Protein AF-A0A9E7GHX2-F1 (afdb_monomer_lite)

Sequence (241 aa):
MDSDASNAAVLVASEAHAITLAIEGLLGVVYTVATLTDEAVEVGELDSPRCDTDPSAECTGKTATLCMSMVNSTWLTILDALSLILMRSQGEAIILEILKGYQAFTQACGVLRAVEPLNSFLASLCKFTINIPSEGEKKSVLLSPGSKRSDSLPDQRDNVVLTPKNVQALRTLFNVAHRLHNVLGPSWVLVLETLASLDRTIHSPHASTQEVSASASRLARETSGHYTDFHILSSLNSQVG

Organism: NCBI:txid320322

Secondary structure (DSSP, 8-state):
-HHHHHHHHHHHHHHHHHHHHHHHHHHHHHHHHHHHHHHHHHTTSS--TT--S--------HHHHHHHHHHHHHHHHHHHHHHHHHHH---HHHHHHHHHHHHHHHHHHHHTT-HHHHHHHHHHHHHHHS----TT------------------------PPPHHHHHHHHHHHHHHHHTTTT-GGGHHHHHHHHHHHHHHHTSTT-----------------------SSSSSSSSS---

Foldseek 3Di:
DVVVVVVVVVVVVVVVVVVVVVLVVLLVLLVVLLVLLVVCVVVVLFPQLPDPDDDPDDSPDPSLVVSVVSCVVCLVVSLVVLLVQCVPDPDPVSLLSSLVSLLSNLLSCLRSLVLVSNLSSLLSLLCQQFVPPPPPPPVPPDDDDDDDDDDDDDDPPPLGAGAPSNVSSLVSSVSNCVSNVVRCVVSVVSNVVSVVVVVCNVPPPRHDHDDDDPDDDDDDDDDDDDDDDPPPVPPPPPPDD

Structure (mmCIF, N/CA/C/O backbone):
data_AF-A0A9E7GHX2-F1
#
_entry.id   AF-A0A9E7GHX2-F1
#
loop_
_atom_site.group_PDB
_atom_site.id
_atom_site.type_symbol
_atom_site.label_atom_id
_atom_site.label_alt_id
_atom_site.label_comp_id
_atom_site.label_asym_id
_atom_site.label_entity_id
_atom_site.label_seq_id
_atom_site.pdbx_PDB_ins_code
_atom_site.Cartn_x
_atom_site.Cartn_y
_atom_site.Cartn_z
_atom_site.occupancy
_atom_site.B_iso_or_equiv
_atom_site.auth_seq_id
_atom_site.auth_comp_id
_atom_site.auth_asym_id
_atom_site.auth_atom_id
_atom_site.pdbx_PDB_model_num
ATOM 1 N N . MET A 1 1 ? 26.278 23.100 -29.158 1.00 57.34 1 MET A N 1
ATOM 2 C CA . MET A 1 1 ? 25.773 21.723 -28.975 1.00 57.34 1 MET A CA 1
ATOM 3 C C . MET A 1 1 ? 25.970 21.249 -27.536 1.00 57.34 1 MET A C 1
ATOM 5 O O . MET A 1 1 ? 25.031 20.697 -26.987 1.00 57.34 1 MET A O 1
ATOM 9 N N . ASP A 1 2 ? 27.095 21.556 -26.876 1.00 61.56 2 ASP A N 1
ATOM 10 C CA . ASP A 1 2 ? 27.325 21.149 -25.471 1.00 61.56 2 ASP A CA 1
ATOM 11 C C . ASP A 1 2 ? 26.473 21.901 -24.428 1.00 61.56 2 ASP A C 1
ATOM 13 O O . ASP A 1 2 ? 26.099 21.337 -23.401 1.00 61.56 2 ASP A O 1
ATOM 17 N N . SER A 1 3 ? 26.103 23.160 -24.697 1.00 67.81 3 SER A N 1
ATOM 18 C CA . SER A 1 3 ? 25.253 23.950 -23.787 1.00 67.81 3 SER A CA 1
ATOM 19 C C . SER A 1 3 ? 23.819 23.415 -23.693 1.00 67.81 3 SER A C 1
ATOM 21 O O . SER A 1 3 ? 23.224 23.460 -22.619 1.00 67.81 3 SER A O 1
ATOM 23 N N . ASP A 1 4 ? 23.267 22.891 -24.789 1.00 70.50 4 ASP A N 1
ATOM 24 C CA . ASP A 1 4 ? 21.894 22.373 -24.817 1.00 70.50 4 ASP A CA 1
ATOM 25 C C . ASP A 1 4 ? 21.798 21.013 -24.117 1.00 70.50 4 ASP A C 1
ATOM 27 O O . ASP A 1 4 ? 20.839 20.753 -23.393 1.00 70.50 4 ASP A O 1
ATOM 31 N N . ALA A 1 5 ? 22.832 20.175 -24.258 1.00 71.06 5 ALA A N 1
ATOM 32 C CA . ALA A 1 5 ? 22.937 18.901 -23.552 1.00 71.06 5 ALA A CA 1
ATOM 33 C C . ALA A 1 5 ? 23.072 19.092 -22.030 1.00 71.06 5 ALA A C 1
ATOM 35 O O . ALA A 1 5 ? 22.427 18.381 -21.260 1.00 71.06 5 ALA A O 1
ATOM 36 N N . SER A 1 6 ? 23.857 20.085 -21.595 1.00 74.19 6 SER A N 1
ATOM 37 C CA . SER A 1 6 ? 23.999 20.441 -20.176 1.00 74.19 6 SER A CA 1
ATOM 38 C C . SER A 1 6 ? 22.680 20.949 -19.579 1.00 74.19 6 SER A C 1
ATOM 40 O O . SER A 1 6 ? 22.242 20.474 -18.532 1.00 74.19 6 SER A O 1
ATOM 42 N N . ASN A 1 7 ? 21.982 21.846 -20.283 1.00 71.44 7 ASN A N 1
ATOM 43 C CA . ASN A 1 7 ? 20.692 22.375 -19.833 1.00 71.44 7 ASN A CA 1
ATOM 44 C C . ASN A 1 7 ? 19.609 21.286 -19.756 1.00 71.44 7 ASN A C 1
ATOM 46 O O . ASN A 1 7 ? 18.838 21.253 -18.797 1.00 71.44 7 ASN A O 1
ATOM 50 N N . ALA A 1 8 ? 19.579 20.364 -20.723 1.00 69.81 8 ALA A N 1
ATOM 51 C CA . ALA A 1 8 ? 18.677 19.216 -20.696 1.00 69.81 8 ALA A CA 1
ATOM 52 C C . ALA A 1 8 ? 18.968 18.280 -19.509 1.00 69.81 8 ALA A C 1
ATOM 54 O O . ALA A 1 8 ? 18.039 17.839 -18.835 1.00 69.81 8 ALA A O 1
ATOM 55 N N . ALA A 1 9 ? 20.242 18.022 -19.199 1.00 68.12 9 ALA A N 1
ATOM 56 C CA . ALA A 1 9 ? 20.627 17.198 -18.054 1.00 68.12 9 ALA A CA 1
ATOM 57 C C . ALA A 1 9 ? 20.215 17.825 -16.708 1.00 68.12 9 ALA A C 1
ATOM 59 O O . ALA A 1 9 ? 19.728 17.122 -15.824 1.00 68.12 9 ALA A O 1
ATOM 60 N N . VAL A 1 10 ? 20.354 19.148 -16.563 1.00 74.75 10 VAL A N 1
ATOM 61 C CA . VAL A 1 10 ? 19.933 19.882 -15.355 1.00 74.75 10 VAL A CA 1
ATOM 62 C C . VAL A 1 10 ? 18.412 19.846 -15.172 1.00 74.75 10 VAL A C 1
ATOM 64 O O . VAL A 1 10 ? 17.938 19.639 -14.055 1.00 74.75 10 VAL A O 1
ATOM 67 N N . LEU A 1 11 ? 17.640 19.995 -16.253 1.00 76.56 11 LEU A N 1
ATOM 68 C CA . LEU A 1 11 ? 16.177 19.894 -16.212 1.00 76.56 11 LEU A CA 1
ATOM 69 C C . LEU A 1 11 ? 15.715 18.497 -15.780 1.00 76.56 11 LEU A C 1
ATOM 71 O O . LEU A 1 11 ? 14.911 18.386 -14.858 1.00 76.56 11 LEU A O 1
ATOM 75 N N . VAL A 1 12 ? 16.285 17.439 -16.365 1.00 73.81 12 VAL A N 1
ATOM 76 C CA . VAL A 1 12 ? 15.967 16.047 -15.997 1.00 73.81 12 VAL A CA 1
ATOM 77 C C . VAL A 1 12 ? 16.320 15.757 -14.534 1.00 73.81 12 VAL A C 1
ATOM 79 O O . VAL A 1 12 ? 15.557 15.092 -13.835 1.00 73.81 12 VAL A O 1
ATOM 82 N N . ALA A 1 13 ? 17.443 16.284 -14.036 1.00 73.25 13 ALA A N 1
ATOM 83 C CA . ALA A 1 13 ? 17.818 16.149 -12.629 1.00 73.25 13 ALA A CA 1
ATOM 84 C C . ALA A 1 13 ? 16.837 16.877 -11.689 1.00 73.25 13 ALA A C 1
ATOM 86 O O . ALA A 1 13 ? 16.481 16.343 -10.638 1.00 73.25 13 ALA A O 1
ATOM 87 N N . SER A 1 14 ? 16.366 18.065 -12.081 1.00 81.69 14 SER A N 1
ATOM 88 C CA . SER A 1 14 ? 15.359 18.836 -11.340 1.00 81.69 14 SER A CA 1
ATOM 89 C C . SER A 1 14 ? 14.008 18.112 -11.284 1.00 81.69 14 SER A C 1
ATOM 91 O O . SER A 1 14 ? 13.397 18.010 -10.220 1.00 81.69 14 SER A O 1
ATOM 93 N N . GLU A 1 15 ? 13.563 17.542 -12.407 1.00 80.50 15 GLU A N 1
ATOM 94 C CA . GLU A 1 15 ? 12.325 16.756 -12.482 1.00 80.50 15 GLU A CA 1
ATOM 95 C C . GLU A 1 15 ? 12.403 15.481 -11.635 1.00 80.50 15 GLU A C 1
ATOM 97 O O . GLU A 1 15 ? 11.484 15.193 -10.867 1.00 80.50 15 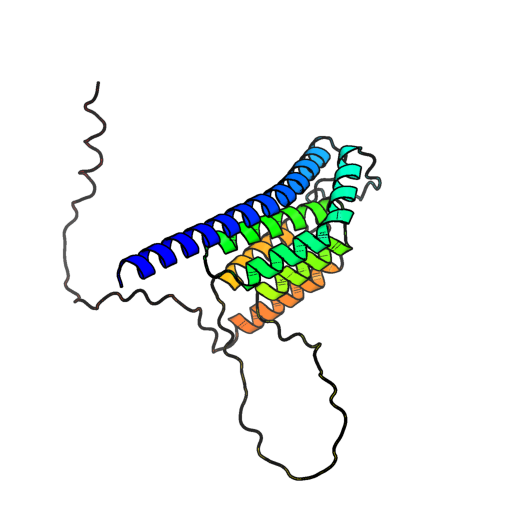GLU A O 1
ATOM 102 N N . ALA A 1 16 ? 13.517 14.747 -11.713 1.00 82.88 16 ALA A N 1
ATOM 103 C CA . ALA A 1 16 ? 13.740 13.563 -10.887 1.00 82.88 16 ALA A CA 1
ATOM 104 C C . ALA A 1 16 ? 13.705 13.906 -9.389 1.00 82.88 16 ALA A C 1
ATOM 106 O O . ALA A 1 16 ? 13.086 13.189 -8.606 1.00 82.88 16 ALA A O 1
ATOM 107 N N . HIS A 1 17 ? 14.307 15.030 -8.995 1.00 86.81 17 HIS A N 1
ATOM 108 C CA . HIS A 1 17 ? 14.284 15.491 -7.610 1.00 86.81 17 HIS A CA 1
ATOM 109 C C . HIS A 1 17 ? 12.870 15.862 -7.137 1.00 86.81 17 HIS A C 1
ATOM 111 O O . HIS A 1 17 ? 12.466 15.466 -6.045 1.00 86.81 17 HIS A O 1
ATOM 117 N N . ALA A 1 18 ? 12.090 16.558 -7.968 1.00 88.44 18 ALA A N 1
ATOM 118 C CA . ALA A 1 18 ? 10.704 16.896 -7.652 1.00 88.44 18 ALA A CA 1
ATOM 119 C C . ALA A 1 18 ? 9.825 15.645 -7.470 1.00 88.44 18 ALA A C 1
ATOM 121 O O . ALA A 1 18 ? 9.003 15.597 -6.555 1.00 88.44 18 ALA A O 1
ATOM 122 N N . ILE A 1 19 ? 10.023 14.615 -8.302 1.00 87.25 19 ILE A N 1
ATOM 123 C CA . ILE A 1 19 ? 9.323 13.330 -8.170 1.00 87.25 19 ILE A CA 1
ATOM 124 C C . ILE A 1 19 ? 9.696 12.642 -6.854 1.00 87.25 19 ILE A C 1
ATOM 126 O O . ILE A 1 19 ? 8.803 12.180 -6.146 1.00 87.25 19 ILE A O 1
ATOM 130 N N . THR A 1 20 ? 10.983 12.602 -6.496 1.00 90.50 20 THR A N 1
ATOM 131 C CA . THR A 1 20 ? 11.427 12.027 -5.217 1.00 90.50 20 THR A CA 1
ATOM 132 C C . THR A 1 20 ? 10.783 12.742 -4.031 1.00 90.50 20 THR A C 1
ATOM 134 O O . THR A 1 20 ? 10.190 12.081 -3.186 1.00 90.50 20 THR A O 1
ATOM 137 N N . LEU A 1 21 ? 10.792 14.080 -4.007 1.00 92.75 21 LEU A N 1
ATOM 138 C CA . LEU A 1 21 ? 10.143 14.857 -2.943 1.00 92.75 21 LEU A CA 1
ATOM 139 C C . LEU A 1 21 ? 8.631 14.593 -2.860 1.00 92.75 21 LEU A C 1
ATOM 141 O O . LEU A 1 21 ? 8.067 14.529 -1.768 1.00 92.75 21 LEU A O 1
ATOM 145 N N . ALA A 1 22 ? 7.960 14.416 -4.001 1.00 93.44 22 ALA A N 1
ATOM 146 C CA . ALA A 1 22 ? 6.541 14.070 -4.028 1.00 93.44 22 ALA A CA 1
ATOM 147 C C . ALA A 1 22 ? 6.277 12.668 -3.450 1.00 93.44 22 ALA A C 1
ATOM 149 O O . ALA A 1 22 ? 5.309 12.482 -2.710 1.00 93.44 22 ALA A O 1
ATOM 150 N N . ILE A 1 23 ? 7.143 11.693 -3.753 1.00 93.81 23 ILE A N 1
ATOM 151 C CA . ILE A 1 23 ? 7.076 10.338 -3.188 1.00 93.81 23 ILE A CA 1
ATOM 152 C C . ILE A 1 23 ? 7.314 10.378 -1.677 1.00 93.81 23 ILE A C 1
ATOM 154 O O . ILE A 1 23 ? 6.534 9.792 -0.930 1.00 93.81 23 ILE A O 1
ATOM 158 N N . GLU A 1 24 ? 8.336 11.099 -1.218 1.00 94.94 24 GLU A N 1
ATOM 159 C CA . GLU A 1 24 ? 8.628 11.276 0.207 1.00 94.94 24 GLU A CA 1
ATOM 160 C C . GLU A 1 24 ? 7.457 11.933 0.946 1.00 94.94 24 GLU A C 1
ATOM 162 O O . GLU A 1 24 ? 7.059 11.457 2.006 1.00 94.94 24 GLU A O 1
ATOM 167 N N . GLY A 1 25 ? 6.845 12.973 0.369 1.00 96.75 25 GLY A N 1
ATOM 168 C CA . GLY A 1 25 ? 5.663 13.623 0.936 1.00 96.75 25 GLY A CA 1
ATOM 169 C C . GLY A 1 25 ? 4.460 12.681 1.041 1.00 96.75 25 GLY A C 1
ATOM 170 O O . GLY A 1 25 ? 3.818 12.610 2.091 1.00 96.75 25 GLY A O 1
ATOM 171 N N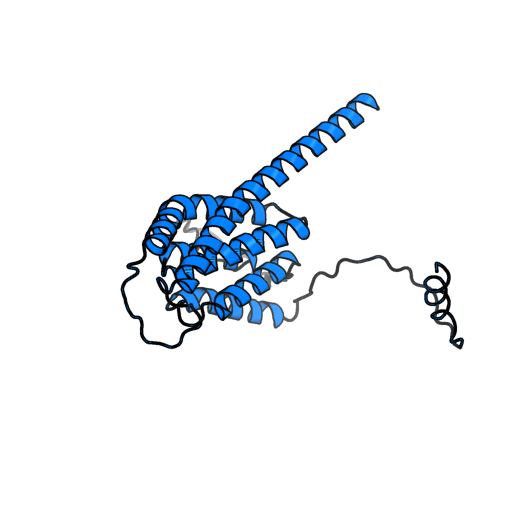 . LEU A 1 26 ? 4.180 11.908 -0.015 1.00 97.69 26 LEU A N 1
ATOM 172 C CA . LEU A 1 26 ? 3.115 10.899 -0.020 1.00 97.69 26 LEU A CA 1
ATOM 173 C C . LEU A 1 26 ? 3.357 9.817 1.041 1.00 97.69 26 LEU A C 1
ATOM 175 O O . LEU A 1 26 ? 2.454 9.481 1.810 1.00 97.69 26 LEU A O 1
ATOM 179 N N . LEU A 1 27 ? 4.578 9.283 1.097 1.00 97.75 27 LEU A N 1
ATOM 180 C CA . LEU A 1 27 ? 4.961 8.273 2.077 1.00 97.75 27 LEU A CA 1
ATOM 181 C C . LEU A 1 27 ? 4.961 8.836 3.501 1.00 97.75 27 LEU A C 1
ATOM 183 O O . LEU A 1 27 ? 4.588 8.121 4.425 1.00 97.75 27 LEU A O 1
ATOM 187 N N . GLY A 1 28 ? 5.284 10.116 3.689 1.00 97.94 28 GLY A N 1
ATOM 188 C CA . GLY A 1 28 ? 5.164 10.808 4.970 1.00 97.94 28 GLY A CA 1
ATOM 189 C C . GLY A 1 28 ? 3.735 10.777 5.516 1.00 97.94 28 GLY A C 1
ATOM 190 O O . GLY A 1 28 ? 3.537 10.455 6.688 1.00 97.94 28 GLY A O 1
ATOM 191 N N . VAL A 1 29 ? 2.725 11.014 4.670 1.00 97.62 29 VAL A N 1
ATOM 192 C CA . VAL A 1 29 ? 1.309 10.882 5.066 1.00 97.62 29 VAL A CA 1
ATOM 193 C C . VAL A 1 29 ? 0.983 9.436 5.446 1.00 97.62 29 VAL A C 1
ATOM 195 O O . VAL A 1 29 ? 0.396 9.194 6.500 1.00 97.62 29 VAL A O 1
ATOM 198 N N . VAL A 1 30 ? 1.403 8.472 4.622 1.00 98.50 30 VAL A N 1
ATOM 199 C CA . VAL A 1 30 ? 1.179 7.039 4.872 1.00 98.50 30 VAL A CA 1
ATOM 200 C C . VAL A 1 30 ? 1.779 6.594 6.204 1.00 98.50 30 VAL A C 1
ATOM 202 O O . VAL A 1 30 ? 1.090 5.966 7.007 1.00 98.50 30 VAL A O 1
ATOM 205 N N . TYR A 1 31 ? 3.046 6.923 6.452 1.00 98.38 31 TYR A N 1
ATOM 206 C CA . TYR A 1 31 ? 3.730 6.531 7.677 1.00 98.38 31 TYR A CA 1
ATOM 207 C C . TYR A 1 31 ? 3.181 7.263 8.895 1.00 98.38 31 TYR A C 1
ATOM 209 O O . TYR A 1 31 ? 3.083 6.647 9.944 1.00 98.38 31 TYR A O 1
ATOM 217 N N . THR A 1 32 ? 2.727 8.511 8.760 1.00 97.94 32 THR A N 1
ATOM 218 C CA . THR A 1 32 ? 2.042 9.208 9.861 1.00 97.94 32 THR A CA 1
ATOM 219 C C . THR A 1 32 ? 0.782 8.455 10.289 1.00 97.94 32 THR A C 1
ATOM 221 O O . THR A 1 32 ? 0.586 8.213 11.477 1.00 97.94 32 THR A O 1
ATOM 224 N N . VAL A 1 33 ? -0.057 8.031 9.335 1.00 97.69 33 VAL A N 1
ATOM 225 C CA . VAL A 1 33 ? -1.265 7.244 9.642 1.00 97.69 33 VAL A CA 1
ATOM 226 C C . VAL A 1 33 ? -0.901 5.898 10.269 1.00 97.69 33 VAL A C 1
ATOM 228 O O . VAL A 1 33 ? -1.526 5.495 11.248 1.00 97.69 33 VAL A O 1
ATOM 231 N N . ALA A 1 34 ? 0.112 5.211 9.736 1.00 97.56 34 ALA A N 1
ATOM 232 C CA . ALA A 1 34 ? 0.566 3.932 10.275 1.00 97.56 34 ALA A CA 1
ATOM 233 C C . ALA A 1 34 ? 1.096 4.071 11.711 1.00 97.56 34 ALA A C 1
ATOM 235 O O . ALA A 1 34 ? 0.651 3.341 12.589 1.00 97.56 34 ALA A O 1
ATOM 236 N N . THR A 1 35 ? 1.959 5.055 11.969 1.00 97.12 35 THR A N 1
ATOM 237 C CA . THR A 1 35 ? 2.523 5.313 13.298 1.00 97.12 35 THR A CA 1
ATOM 238 C C . THR A 1 35 ? 1.447 5.688 14.311 1.00 97.12 35 THR A C 1
ATOM 240 O O . THR A 1 35 ? 1.428 5.114 15.391 1.00 97.12 35 THR A O 1
ATOM 243 N N . LEU A 1 36 ? 0.499 6.567 13.966 1.00 96.19 36 LEU A N 1
ATOM 244 C CA . LEU A 1 36 ? -0.613 6.896 14.869 1.00 96.19 36 LEU A CA 1
ATOM 245 C C . LEU A 1 36 ? -1.506 5.678 15.160 1.00 96.19 36 LEU A C 1
ATOM 247 O O . LEU A 1 36 ? -2.038 5.542 16.260 1.00 96.19 36 LEU A O 1
ATOM 251 N N . THR A 1 37 ? -1.666 4.785 14.179 1.00 95.44 37 THR A N 1
ATOM 252 C CA . THR A 1 37 ? -2.417 3.538 14.366 1.00 95.44 37 THR A CA 1
ATOM 253 C C . THR A 1 37 ? -1.677 2.590 15.310 1.00 95.44 37 THR A C 1
ATOM 255 O O . THR A 1 37 ? -2.305 2.013 16.194 1.00 95.44 37 THR A O 1
ATOM 258 N N . ASP A 1 38 ? -0.355 2.462 15.167 1.00 94.25 38 ASP A N 1
ATOM 259 C CA . ASP A 1 38 ? 0.480 1.670 16.075 1.00 94.25 38 ASP A CA 1
ATOM 260 C C . ASP A 1 38 ? 0.450 2.249 17.501 1.00 94.25 38 ASP A C 1
ATOM 262 O O . ASP A 1 38 ? 0.237 1.503 18.454 1.00 94.25 38 ASP A O 1
ATOM 266 N N . GLU A 1 39 ? 0.542 3.573 17.659 1.00 93.50 39 GLU A N 1
ATOM 267 C CA . GLU A 1 39 ? 0.395 4.248 18.957 1.00 93.50 39 GLU A CA 1
ATOM 268 C C . GLU A 1 39 ? -0.976 3.971 19.597 1.00 93.50 39 GLU A C 1
ATOM 270 O O . GLU A 1 39 ? -1.065 3.690 20.792 1.00 93.50 39 GLU A O 1
ATOM 275 N N . ALA A 1 40 ? -2.060 3.992 18.815 1.00 91.69 40 ALA A N 1
ATOM 276 C CA . ALA A 1 40 ? -3.392 3.650 19.315 1.00 91.69 40 ALA A CA 1
ATOM 277 C C . ALA A 1 40 ? -3.486 2.185 19.788 1.00 91.69 40 ALA A C 1
ATOM 279 O O . ALA A 1 40 ? -4.176 1.901 20.769 1.00 91.69 40 ALA A O 1
ATOM 280 N N . VAL A 1 41 ? -2.769 1.258 19.143 1.00 91.25 41 VAL A N 1
ATOM 281 C CA . VAL A 1 41 ? -2.650 -0.135 19.610 1.00 91.25 41 VAL A CA 1
ATOM 282 C C . VAL A 1 41 ? -1.836 -0.214 20.903 1.00 91.25 41 VAL A C 1
ATOM 284 O O . VAL A 1 41 ? -2.234 -0.917 21.828 1.00 91.25 41 VAL A O 1
ATOM 287 N N . GLU A 1 42 ? -0.723 0.516 21.007 1.00 89.31 42 GLU A N 1
ATOM 288 C CA . GLU A 1 42 ? 0.130 0.524 22.206 1.00 89.31 42 GLU A CA 1
ATOM 289 C C . GLU A 1 42 ? -0.591 1.071 23.444 1.00 89.31 42 GLU A C 1
ATOM 291 O O . GLU A 1 42 ? -0.409 0.558 24.549 1.00 89.31 42 GLU A O 1
ATOM 296 N N . VAL A 1 43 ? -1.452 2.075 23.263 1.00 87.69 43 VAL A N 1
ATOM 297 C CA . VAL A 1 43 ? -2.295 2.637 24.332 1.00 87.69 43 VAL A CA 1
ATOM 298 C C . VAL A 1 43 ? -3.468 1.705 24.692 1.00 87.69 43 VAL A C 1
ATOM 300 O O . VAL A 1 43 ? -4.111 1.893 25.725 1.00 87.69 43 VAL A O 1
ATOM 303 N N . GLY A 1 44 ? -3.731 0.671 23.887 1.00 83.44 44 GLY A N 1
ATOM 304 C CA . GLY A 1 44 ? -4.844 -0.262 24.077 1.00 83.44 44 GLY A CA 1
ATOM 305 C C . GLY A 1 44 ? -6.193 0.283 23.601 1.00 83.44 44 GLY A C 1
ATOM 306 O O . GLY A 1 44 ? -7.234 -0.227 24.003 1.00 83.44 44 GLY A O 1
ATOM 307 N N . GLU A 1 45 ? -6.192 1.323 22.759 1.00 85.12 45 GLU A N 1
ATOM 308 C CA . GLU A 1 45 ? -7.404 1.834 22.104 1.00 85.12 45 GLU A CA 1
ATOM 309 C C . GLU A 1 45 ? -7.852 0.940 20.933 1.00 85.12 45 GLU A C 1
ATOM 311 O O . GLU A 1 45 ? -9.011 0.999 20.518 1.00 85.12 45 GLU A O 1
ATOM 316 N N . LEU A 1 46 ? -6.927 0.141 20.391 1.00 83.44 46 LEU A N 1
ATOM 317 C CA . LEU A 1 46 ? -7.130 -0.786 19.282 1.00 83.44 46 LEU A CA 1
ATOM 318 C C . LEU A 1 46 ? -6.553 -2.160 19.612 1.00 83.44 46 LEU A C 1
ATOM 320 O O . LEU A 1 46 ? -5.493 -2.278 20.228 1.00 83.44 46 LEU A O 1
ATOM 324 N N . ASP A 1 47 ? -7.209 -3.203 19.110 1.00 79.94 47 ASP A N 1
ATOM 325 C CA . ASP A 1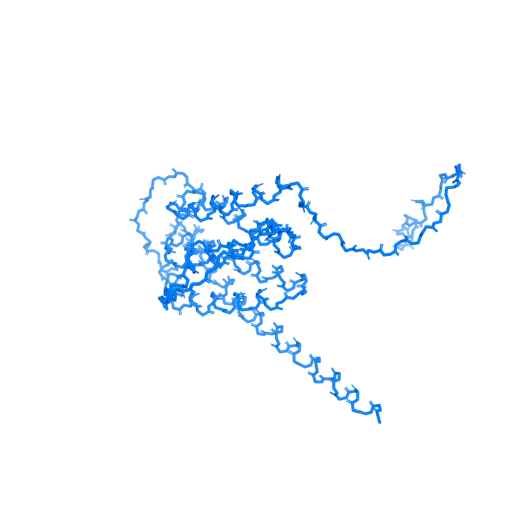 47 ? -6.675 -4.554 19.188 1.00 79.94 47 ASP A CA 1
ATOM 326 C C . ASP A 1 47 ? -5.521 -4.739 18.206 1.00 79.94 47 ASP A C 1
ATOM 328 O O . ASP A 1 47 ? -5.607 -4.405 17.019 1.00 79.94 47 ASP A O 1
ATOM 332 N N . SER A 1 48 ? -4.446 -5.364 18.685 1.00 79.25 48 SER A N 1
ATOM 333 C CA . SER A 1 48 ? -3.387 -5.812 17.790 1.00 79.25 48 SER A CA 1
ATOM 334 C C . SER A 1 48 ? -3.959 -6.823 16.788 1.00 79.25 48 SER A C 1
ATOM 336 O O . SER A 1 48 ? -4.607 -7.791 17.199 1.00 79.25 48 SER A O 1
ATOM 338 N N . PRO A 1 49 ? -3.644 -6.709 15.486 1.00 70.06 49 PRO A N 1
ATOM 339 C CA . PRO A 1 49 ? -4.095 -7.661 14.472 1.00 70.06 49 PRO A CA 1
ATOM 340 C C . PRO A 1 49 ? -3.499 -9.065 14.666 1.00 70.06 49 PRO A C 1
ATOM 342 O O . PRO A 1 49 ? -3.831 -9.974 13.930 1.00 70.06 49 PRO A O 1
ATOM 345 N N . ARG A 1 50 ? -2.623 -9.285 15.652 1.00 68.00 50 ARG A N 1
ATOM 346 C CA . ARG A 1 50 ? -2.101 -10.615 16.013 1.00 68.00 50 ARG A CA 1
ATOM 347 C C . ARG A 1 50 ? -2.839 -11.274 17.178 1.00 68.00 50 ARG A C 1
ATOM 349 O O . ARG A 1 50 ? -2.480 -12.382 17.557 1.00 68.00 50 ARG A O 1
ATOM 356 N N . CYS A 1 51 ? -3.789 -10.580 17.800 1.00 61.84 51 CYS A N 1
ATOM 357 C CA . CYS A 1 51 ? -4.489 -11.084 18.971 1.00 61.84 51 CYS A CA 1
ATOM 358 C C . CYS A 1 51 ? -5.619 -12.034 18.535 1.00 61.84 51 CYS A C 1
ATOM 360 O O . CYS A 1 51 ? -6.471 -11.648 17.736 1.00 61.84 51 CYS A O 1
ATOM 362 N N . ASP A 1 52 ? -5.634 -13.261 19.063 1.00 57.44 52 ASP A N 1
ATOM 363 C CA . ASP A 1 52 ? -6.686 -14.270 18.824 1.00 57.44 52 ASP A CA 1
ATOM 364 C C . ASP A 1 52 ? -7.920 -14.072 19.733 1.00 57.44 52 ASP A C 1
ATOM 366 O O . ASP A 1 52 ? -8.767 -14.957 19.854 1.00 57.44 52 ASP A O 1
ATOM 370 N N . THR A 1 53 ? -8.016 -12.928 20.417 1.00 54.53 53 THR A N 1
ATOM 371 C CA . THR A 1 53 ? -9.100 -12.641 21.368 1.00 54.53 53 THR A CA 1
ATOM 372 C C . THR A 1 53 ? -10.347 -12.152 20.623 1.00 54.53 53 THR A C 1
ATOM 374 O O . THR A 1 53 ? -10.229 -11.407 19.650 1.00 54.53 53 THR A O 1
ATOM 377 N N . ASP A 1 54 ? -11.532 -12.589 21.071 1.00 52.88 54 ASP A N 1
ATOM 378 C CA . ASP A 1 54 ? -12.840 -12.199 20.519 1.00 52.88 54 ASP A CA 1
ATOM 379 C C . ASP A 1 54 ? -12.950 -10.671 20.339 1.00 52.88 54 ASP A C 1
ATOM 381 O O . ASP A 1 54 ? -12.446 -9.926 21.184 1.00 52.88 54 ASP A O 1
ATOM 385 N N . PRO A 1 55 ? -13.610 -10.183 19.269 1.00 53.19 55 PRO A N 1
ATOM 386 C CA . PRO A 1 55 ? -13.618 -8.770 18.916 1.00 53.19 55 PRO A CA 1
ATOM 387 C C . PRO A 1 55 ? -14.377 -7.968 19.977 1.00 53.19 55 PRO A C 1
ATOM 389 O O . PRO A 1 55 ? -15.607 -7.887 19.960 1.00 53.19 55 PRO A O 1
ATOM 392 N N . SER A 1 56 ? -13.639 -7.346 20.895 1.00 49.81 56 SER A N 1
ATOM 393 C CA . SER A 1 56 ? -14.165 -6.330 21.798 1.00 49.81 56 SER A CA 1
ATOM 394 C C . SER A 1 56 ? -14.405 -5.063 20.983 1.00 49.81 56 SER A C 1
ATOM 396 O O . SER A 1 56 ? -13.555 -4.185 20.855 1.00 49.81 56 SER A O 1
ATOM 398 N N . ALA A 1 57 ? -15.583 -5.009 20.370 1.00 56.72 57 ALA A N 1
ATOM 399 C CA . ALA A 1 57 ? -16.063 -3.873 19.614 1.00 56.72 57 ALA A CA 1
ATOM 400 C C . ALA A 1 57 ? -16.270 -2.676 20.547 1.00 56.72 57 ALA A C 1
ATOM 402 O O . ALA A 1 57 ? -17.281 -2.598 21.230 1.00 56.72 57 ALA A O 1
ATOM 403 N N . GLU A 1 58 ? -15.311 -1.756 20.569 1.00 53.84 58 GLU A N 1
ATOM 404 C CA . GLU A 1 58 ? -15.567 -0.335 20.324 1.00 53.84 58 GLU A CA 1
ATOM 405 C C . GLU A 1 58 ? -14.244 0.432 20.356 1.00 53.84 58 GLU A C 1
ATOM 407 O O . GLU A 1 58 ? -13.588 0.577 21.387 1.00 53.84 58 GLU A O 1
ATOM 412 N N . CYS A 1 59 ? -13.876 0.945 19.182 1.00 57.28 59 CYS A N 1
ATOM 413 C CA . CYS A 1 59 ? -12.787 1.882 18.943 1.00 57.28 59 CYS A CA 1
ATOM 414 C C . CYS A 1 59 ? -13.093 3.205 19.680 1.00 57.28 59 CYS A C 1
ATOM 416 O O . CYS A 1 59 ? -13.563 4.172 19.090 1.00 57.28 59 CYS A O 1
ATOM 418 N N . THR A 1 60 ? -12.936 3.209 21.005 1.00 63.47 60 THR A N 1
ATOM 419 C CA . THR A 1 60 ? -13.385 4.300 21.900 1.00 63.47 60 THR A CA 1
ATOM 420 C C . THR A 1 60 ? -12.302 5.370 22.081 1.00 63.47 60 THR A C 1
ATOM 422 O O . THR A 1 60 ? -12.523 6.441 22.648 1.00 63.47 60 THR A O 1
ATOM 425 N N . GLY A 1 61 ? -11.109 5.074 21.577 1.00 80.56 61 GLY A N 1
ATOM 426 C CA . GLY A 1 61 ? -9.938 5.914 21.652 1.00 80.56 61 GLY A CA 1
ATOM 427 C C . GLY A 1 61 ? -10.005 7.189 20.823 1.00 80.56 61 GLY A C 1
ATOM 428 O O . GLY A 1 61 ? -10.527 7.206 19.701 1.00 80.56 61 GLY A O 1
ATOM 429 N N . LYS A 1 62 ? -9.421 8.270 21.349 1.00 88.12 62 LYS A N 1
ATOM 430 C CA . LYS A 1 62 ? -9.327 9.539 20.608 1.00 88.12 62 LYS A CA 1
ATOM 431 C C . LYS A 1 62 ? -8.368 9.403 19.430 1.00 88.12 62 LYS A C 1
ATOM 433 O O . LYS A 1 62 ? -8.672 9.905 18.346 1.00 88.12 62 LYS A O 1
ATOM 438 N N . THR A 1 63 ? -7.242 8.719 19.631 1.00 89.06 63 THR A N 1
ATOM 439 C CA . THR A 1 63 ? -6.235 8.492 18.589 1.00 89.06 63 THR A CA 1
ATOM 440 C C . THR A 1 63 ? -6.789 7.544 17.536 1.00 89.06 63 THR A C 1
ATOM 442 O O . THR A 1 63 ? -6.689 7.823 16.343 1.00 89.06 63 THR A O 1
ATOM 445 N N . ALA A 1 64 ? -7.480 6.489 17.960 1.00 90.38 64 ALA A N 1
ATOM 446 C CA . ALA A 1 64 ? -8.105 5.537 17.053 1.00 90.38 64 ALA A CA 1
ATOM 447 C C . ALA A 1 64 ? -9.201 6.177 16.166 1.00 90.38 64 ALA A C 1
ATOM 449 O O . ALA A 1 64 ? -9.232 5.969 14.949 1.00 90.38 64 ALA A O 1
ATOM 450 N N . THR A 1 65 ? -10.034 7.058 16.739 1.00 91.94 65 THR A N 1
ATOM 451 C CA . THR A 1 65 ? -11.032 7.844 15.985 1.00 91.94 65 THR A CA 1
ATOM 452 C C . THR A 1 65 ? -10.373 8.791 14.977 1.00 91.94 65 THR A C 1
ATOM 454 O O . THR A 1 65 ? -10.828 8.909 13.836 1.00 91.94 65 THR A O 1
ATOM 457 N N . LEU A 1 66 ? -9.284 9.460 15.374 1.00 94.25 66 LEU A N 1
ATOM 458 C CA . LEU A 1 66 ? -8.517 10.332 14.486 1.00 94.25 66 LEU A CA 1
ATOM 459 C C . LEU A 1 66 ? -7.922 9.542 13.312 1.00 94.25 66 LEU A C 1
ATOM 461 O O . LEU A 1 66 ? -8.089 9.958 12.167 1.00 94.25 66 LEU A O 1
ATOM 465 N N . CYS A 1 67 ? -7.306 8.387 13.577 1.00 95.38 67 CYS A N 1
ATOM 466 C CA . CYS A 1 67 ? -6.752 7.507 12.546 1.00 95.38 67 CYS A CA 1
ATOM 467 C C . CYS A 1 67 ? -7.824 7.081 11.540 1.00 95.38 67 CYS A C 1
ATOM 469 O O . CYS A 1 67 ? -7.618 7.188 10.331 1.00 95.38 67 CYS A O 1
ATOM 471 N N . MET A 1 68 ? -9.000 6.674 12.028 1.00 95.56 68 MET A N 1
ATOM 472 C CA . MET A 1 68 ? -10.116 6.290 11.164 1.00 95.56 68 MET A CA 1
ATOM 473 C C . MET A 1 68 ? -10.595 7.461 10.289 1.00 95.56 68 MET A C 1
ATOM 475 O O . MET A 1 68 ? -10.834 7.290 9.094 1.00 95.56 68 MET A O 1
ATOM 479 N N . SER A 1 69 ? -10.672 8.674 10.847 1.00 96.19 69 SER A N 1
ATOM 480 C CA . SER A 1 69 ? -11.005 9.892 10.092 1.00 96.19 69 SER A CA 1
ATOM 481 C C . SER A 1 69 ? -9.964 10.218 9.011 1.00 96.19 69 SER A C 1
ATOM 483 O O . SER A 1 69 ? -10.320 10.534 7.869 1.00 96.19 69 SER A O 1
ATOM 485 N N . MET A 1 70 ? -8.673 10.080 9.337 1.00 97.19 70 MET A N 1
ATOM 486 C CA . MET A 1 70 ? -7.576 10.273 8.386 1.00 97.19 70 MET A CA 1
ATOM 487 C C . MET A 1 70 ? -7.643 9.257 7.244 1.00 97.19 70 MET A C 1
ATOM 489 O O . MET A 1 70 ? -7.576 9.660 6.082 1.00 97.19 70 MET A O 1
ATOM 493 N N . VAL A 1 71 ? -7.835 7.967 7.545 1.00 97.94 71 VAL A N 1
ATOM 494 C CA . VAL A 1 71 ? -7.985 6.914 6.527 1.00 97.94 71 VAL A CA 1
ATOM 495 C C . VAL A 1 71 ? -9.170 7.220 5.618 1.00 97.94 71 VAL A C 1
ATOM 497 O O . VAL A 1 71 ? -8.980 7.320 4.408 1.00 97.94 71 VAL A O 1
ATOM 500 N N . ASN A 1 72 ? -10.357 7.470 6.178 1.00 96.88 72 ASN A N 1
ATOM 501 C CA . ASN A 1 72 ? -11.572 7.749 5.403 1.00 96.88 72 ASN A CA 1
ATOM 502 C C . ASN A 1 72 ? -11.428 8.955 4.461 1.00 96.88 72 ASN A C 1
ATOM 504 O O . ASN A 1 72 ? -12.012 8.958 3.381 1.00 96.88 72 ASN A O 1
ATOM 508 N N . SER A 1 73 ? -10.628 9.952 4.842 1.00 97.38 73 SER A N 1
ATOM 509 C CA . SER A 1 73 ? -10.429 11.170 4.047 1.00 97.38 73 SER A CA 1
ATOM 510 C C . SER A 1 73 ? -9.334 11.048 2.981 1.00 97.38 73 SER A C 1
ATOM 512 O O . SER A 1 73 ? -9.304 11.851 2.051 1.00 97.38 73 SER A O 1
ATOM 514 N N . THR A 1 74 ? -8.409 10.091 3.113 1.00 97.50 74 THR A N 1
ATOM 515 C CA . THR A 1 74 ? -7.172 10.062 2.305 1.00 97.50 74 THR A CA 1
ATOM 516 C C . THR A 1 74 ? -6.977 8.796 1.477 1.00 97.50 74 THR A C 1
ATOM 518 O O . THR A 1 74 ? -6.203 8.827 0.519 1.00 97.50 74 THR A O 1
ATOM 521 N N . TRP A 1 75 ? -7.670 7.697 1.794 1.00 98.38 75 TRP A N 1
ATOM 522 C CA . TRP A 1 75 ? -7.350 6.377 1.244 1.00 98.38 75 TRP A CA 1
ATOM 523 C C . TRP A 1 75 ? -7.417 6.297 -0.286 1.00 98.38 75 TRP A C 1
ATOM 525 O O . TRP A 1 75 ? -6.536 5.684 -0.879 1.00 98.38 75 TRP A O 1
ATOM 535 N N . LEU A 1 76 ? -8.402 6.936 -0.931 1.00 98.31 76 LEU A N 1
ATOM 536 C CA . LEU A 1 76 ? -8.526 6.962 -2.397 1.00 98.31 76 LEU A CA 1
ATOM 537 C C . LEU A 1 76 ? -7.331 7.664 -3.043 1.00 98.31 76 LEU A C 1
ATOM 539 O O . LEU A 1 76 ? -6.676 7.104 -3.916 1.00 98.31 76 LEU A O 1
ATOM 543 N N . THR A 1 77 ? -6.999 8.861 -2.559 1.00 98.00 77 THR A N 1
ATOM 544 C CA . THR A 1 77 ? -5.880 9.660 -3.072 1.00 98.00 77 THR A CA 1
ATOM 545 C C . THR A 1 77 ? -4.548 8.936 -2.894 1.00 98.00 77 THR A C 1
ATOM 547 O O . THR A 1 77 ? -3.717 8.932 -3.801 1.00 98.00 77 THR A O 1
ATOM 550 N N . ILE A 1 78 ? -4.345 8.298 -1.736 1.00 98.38 78 ILE A N 1
ATOM 551 C CA . ILE A 1 78 ? -3.140 7.510 -1.462 1.00 98.38 78 ILE A CA 1
ATOM 552 C C . ILE A 1 78 ? -3.083 6.290 -2.385 1.00 98.38 78 ILE A C 1
ATOM 554 O O . ILE A 1 78 ? -2.036 6.027 -2.974 1.00 98.38 78 ILE A O 1
ATOM 558 N N . LEU A 1 79 ? -4.192 5.563 -2.539 1.00 98.56 79 LEU A N 1
ATOM 559 C CA . LEU A 1 79 ? -4.266 4.388 -3.404 1.00 98.56 79 LEU A CA 1
ATOM 560 C C . LEU A 1 79 ? -3.950 4.742 -4.858 1.00 98.56 79 LEU A C 1
ATOM 562 O O . LEU A 1 79 ? -3.115 4.082 -5.476 1.00 98.56 79 LEU A O 1
ATOM 566 N N . ASP A 1 80 ? -4.576 5.793 -5.384 1.00 98.06 80 ASP A N 1
ATOM 567 C CA . ASP A 1 80 ? -4.371 6.254 -6.756 1.00 98.06 80 ASP A CA 1
ATOM 568 C C . ASP A 1 80 ? -2.921 6.679 -6.986 1.00 98.06 80 ASP A C 1
ATOM 570 O O . ASP A 1 80 ? -2.303 6.272 -7.973 1.00 98.06 80 ASP A O 1
ATOM 574 N N . ALA A 1 81 ? -2.344 7.443 -6.054 1.00 98.00 81 ALA A N 1
ATOM 575 C CA . ALA A 1 81 ? -0.967 7.903 -6.159 1.00 98.00 81 ALA A CA 1
ATOM 576 C C . ALA A 1 81 ? 0.033 6.739 -6.090 1.00 98.00 81 ALA A C 1
ATOM 578 O O . ALA A 1 81 ? 0.879 6.604 -6.977 1.00 98.00 81 ALA A O 1
ATOM 579 N N . LEU A 1 82 ? -0.078 5.859 -5.088 1.00 98.00 82 LEU A N 1
ATOM 580 C CA . LEU A 1 82 ? 0.819 4.709 -4.949 1.00 98.00 82 LEU A CA 1
ATOM 581 C C . LEU A 1 82 ? 0.689 3.749 -6.140 1.00 98.00 82 LEU A C 1
ATOM 583 O O . LEU A 1 82 ? 1.705 3.285 -6.658 1.00 98.00 82 LEU A O 1
ATOM 587 N N . SER A 1 83 ? -0.533 3.491 -6.614 1.00 97.75 83 SER A N 1
ATOM 588 C CA . SER A 1 83 ? -0.791 2.635 -7.778 1.00 97.75 83 SER A CA 1
ATOM 589 C C . SER A 1 83 ? -0.187 3.220 -9.049 1.00 97.75 83 SER A C 1
ATOM 591 O O . SER A 1 83 ? 0.523 2.526 -9.782 1.00 97.75 83 SER A O 1
ATOM 593 N N . LEU A 1 84 ? -0.395 4.518 -9.288 1.00 96.62 84 LEU A N 1
ATOM 594 C CA . LEU A 1 84 ? 0.166 5.224 -10.434 1.00 96.62 84 LEU A CA 1
ATOM 595 C C . LEU A 1 84 ? 1.697 5.177 -10.422 1.00 96.62 84 LEU A C 1
ATOM 597 O O . LEU A 1 84 ? 2.309 4.842 -11.439 1.00 96.62 84 LEU A O 1
ATOM 601 N N . ILE A 1 85 ? 2.323 5.484 -9.285 1.00 95.44 85 ILE A N 1
ATOM 602 C CA . ILE A 1 85 ? 3.784 5.497 -9.179 1.00 95.44 85 ILE A CA 1
ATOM 603 C C . ILE A 1 85 ? 4.331 4.076 -9.352 1.00 95.44 85 ILE A C 1
ATOM 605 O O . ILE A 1 85 ? 5.250 3.871 -10.142 1.00 95.44 85 ILE A O 1
ATOM 609 N N . LEU A 1 86 ? 3.741 3.068 -8.703 1.00 95.81 86 LEU A N 1
ATOM 610 C CA . LEU A 1 86 ? 4.178 1.673 -8.830 1.00 95.81 86 LEU A CA 1
ATOM 611 C C . LEU A 1 86 ? 4.050 1.150 -10.268 1.00 95.81 86 LEU A C 1
ATOM 613 O O . LEU A 1 86 ? 4.932 0.439 -10.768 1.00 95.81 86 LEU A O 1
ATOM 617 N N . MET A 1 87 ? 2.979 1.539 -10.962 1.00 95.44 87 MET A N 1
ATOM 618 C CA . MET A 1 87 ? 2.764 1.210 -12.368 1.00 95.44 87 MET A CA 1
ATOM 619 C C . MET A 1 87 ? 3.873 1.780 -13.259 1.00 95.44 87 MET A C 1
ATOM 621 O O . MET A 1 87 ? 4.363 1.078 -14.144 1.00 95.44 87 MET A O 1
ATOM 625 N N . ARG A 1 88 ? 4.294 3.028 -13.021 1.00 93.88 88 ARG A N 1
ATOM 626 C CA . ARG A 1 88 ? 5.250 3.743 -13.885 1.00 93.88 88 ARG A CA 1
ATOM 627 C C . ARG A 1 88 ? 6.717 3.495 -13.536 1.00 93.88 88 ARG A C 1
ATOM 629 O O . ARG A 1 88 ? 7.558 3.537 -14.430 1.00 93.88 88 ARG A O 1
ATOM 636 N N . SER A 1 89 ? 7.032 3.205 -12.279 1.00 92.06 89 SER A N 1
ATOM 637 C CA . SER A 1 89 ? 8.410 3.039 -11.814 1.00 92.06 89 SER A CA 1
ATOM 638 C C . SER A 1 89 ? 9.077 1.791 -12.380 1.00 92.06 89 SER A C 1
ATOM 640 O O . SER A 1 89 ? 8.482 0.720 -12.405 1.00 92.06 89 SER A O 1
ATOM 642 N N . GLN A 1 90 ? 10.340 1.905 -12.785 1.00 89.94 90 GLN A N 1
ATOM 643 C CA . GLN A 1 90 ? 11.189 0.759 -13.155 1.00 89.94 90 GLN A CA 1
ATOM 644 C C . GLN A 1 90 ? 12.385 0.594 -12.208 1.00 89.94 90 GLN A C 1
ATOM 646 O O . GLN A 1 90 ? 13.005 -0.463 -12.172 1.00 89.94 90 GLN A O 1
ATOM 651 N N . GLY A 1 91 ? 12.701 1.633 -11.427 1.00 91.25 91 GLY A N 1
ATOM 652 C CA . GLY A 1 91 ? 13.788 1.609 -10.455 1.00 91.25 91 GLY A CA 1
ATOM 653 C C . GLY A 1 91 ? 13.427 0.770 -9.235 1.00 91.25 91 GLY A C 1
ATOM 654 O O . GLY A 1 91 ? 12.428 1.040 -8.570 1.00 91.25 91 GLY A O 1
ATOM 655 N N . GLU A 1 92 ? 14.270 -0.212 -8.922 1.00 93.12 92 GLU A N 1
ATOM 656 C CA . GLU A 1 92 ? 14.066 -1.141 -7.809 1.00 93.12 92 GLU A CA 1
ATOM 657 C C . GLU A 1 92 ? 13.881 -0.423 -6.465 1.00 93.12 92 GLU A C 1
ATOM 659 O O . GLU A 1 92 ? 12.948 -0.731 -5.728 1.00 93.12 92 GLU A O 1
ATOM 664 N N . ALA A 1 93 ? 14.713 0.582 -6.174 1.00 92.56 93 ALA A N 1
ATOM 665 C CA . ALA A 1 93 ? 14.627 1.350 -4.933 1.00 92.56 93 ALA A CA 1
ATOM 666 C C . ALA A 1 93 ? 13.258 2.031 -4.768 1.00 92.56 93 ALA A C 1
ATOM 668 O O . ALA A 1 93 ? 12.613 1.874 -3.734 1.00 92.56 93 ALA A O 1
ATOM 669 N N . ILE A 1 94 ? 12.776 2.702 -5.820 1.00 92.44 94 ILE A N 1
ATOM 670 C CA . ILE A 1 94 ? 11.478 3.388 -5.806 1.00 92.44 94 ILE A CA 1
ATOM 671 C C . ILE A 1 94 ? 10.343 2.372 -5.652 1.00 92.44 94 ILE A C 1
ATOM 673 O O . ILE A 1 94 ? 9.432 2.578 -4.856 1.00 92.44 94 ILE A O 1
ATOM 677 N N . ILE A 1 95 ? 10.391 1.254 -6.385 1.00 96.12 95 ILE A N 1
ATOM 678 C CA . ILE A 1 95 ? 9.382 0.191 -6.274 1.00 96.12 95 ILE A CA 1
ATOM 679 C C . ILE A 1 95 ? 9.303 -0.314 -4.828 1.00 96.12 95 ILE A C 1
ATOM 681 O O . ILE A 1 95 ? 8.206 -0.418 -4.278 1.00 96.12 95 ILE A O 1
ATOM 685 N N . LEU A 1 96 ? 10.448 -0.582 -4.196 1.00 96.00 96 LEU A N 1
ATOM 686 C CA . LEU A 1 96 ? 10.508 -1.039 -2.810 1.00 96.00 96 LEU A CA 1
ATOM 687 C C . LEU A 1 96 ? 9.946 -0.004 -1.830 1.00 96.00 96 LEU A C 1
ATOM 689 O O . LEU A 1 96 ? 9.226 -0.383 -0.908 1.00 96.00 96 LEU A O 1
ATOM 693 N N . GLU A 1 97 ? 10.239 1.282 -2.008 1.00 95.88 97 GLU A N 1
ATOM 694 C CA . GLU A 1 97 ? 9.688 2.339 -1.152 1.00 95.88 97 GLU A CA 1
ATOM 695 C C . GLU A 1 97 ? 8.171 2.470 -1.279 1.00 95.88 97 GLU A C 1
ATOM 697 O O . GLU A 1 97 ? 7.466 2.505 -0.269 1.00 95.88 97 GLU A O 1
ATOM 702 N N . ILE A 1 98 ? 7.647 2.443 -2.504 1.00 97.88 98 ILE A N 1
ATOM 703 C CA . ILE A 1 98 ? 6.203 2.491 -2.747 1.00 97.88 98 ILE A CA 1
ATOM 704 C C . ILE A 1 98 ? 5.510 1.252 -2.174 1.00 97.88 98 ILE A C 1
ATOM 706 O O . ILE A 1 98 ? 4.450 1.364 -1.559 1.00 97.88 98 ILE A O 1
ATOM 710 N N . LEU A 1 99 ? 6.120 0.070 -2.303 1.00 98.19 99 LEU A N 1
ATOM 711 C CA . LEU A 1 99 ? 5.596 -1.162 -1.716 1.00 98.19 99 LEU A CA 1
ATOM 712 C C . LEU A 1 99 ? 5.619 -1.153 -0.181 1.00 98.19 99 LEU A C 1
ATOM 714 O O . LEU A 1 99 ? 4.699 -1.696 0.430 1.00 98.19 99 LEU A O 1
ATOM 718 N N . LYS A 1 100 ? 6.607 -0.510 0.456 1.00 97.94 100 LYS A N 1
ATOM 719 C CA . LYS A 1 100 ? 6.581 -0.270 1.911 1.00 97.94 100 LYS A CA 1
ATOM 720 C C . LYS A 1 100 ? 5.411 0.634 2.301 1.00 97.94 100 LYS A C 1
ATOM 722 O O . LYS A 1 100 ? 4.734 0.331 3.281 1.00 97.94 100 LYS A O 1
ATOM 727 N N . GLY A 1 101 ? 5.129 1.669 1.507 1.00 98.25 101 GLY A N 1
ATOM 728 C CA . GLY A 1 101 ? 3.941 2.511 1.669 1.00 98.25 101 GLY A CA 1
ATOM 729 C C . GLY A 1 101 ? 2.637 1.714 1.563 1.00 98.25 101 GLY A C 1
ATOM 730 O O . GLY A 1 101 ? 1.813 1.754 2.475 1.00 98.25 101 GLY A O 1
ATOM 731 N N . TYR A 1 102 ? 2.487 0.907 0.505 1.00 98.25 102 TYR A N 1
ATOM 732 C CA . TYR A 1 102 ? 1.366 -0.034 0.363 1.00 98.25 102 TYR A CA 1
ATOM 733 C C . TYR A 1 102 ? 1.216 -0.913 1.604 1.00 98.25 102 TYR A C 1
ATOM 735 O O . TYR A 1 102 ? 0.119 -1.029 2.146 1.00 98.25 102 TYR A O 1
ATOM 743 N N . GLN A 1 103 ? 2.311 -1.517 2.072 1.00 98.38 103 GLN A N 1
ATOM 744 C CA . GLN A 1 103 ? 2.296 -2.402 3.230 1.00 98.38 103 GLN A CA 1
ATOM 745 C C . GLN A 1 103 ? 1.811 -1.678 4.491 1.00 98.38 103 GLN A C 1
ATOM 747 O O . GLN A 1 103 ? 0.908 -2.176 5.160 1.00 98.38 103 GLN A O 1
ATOM 752 N N . ALA A 1 104 ? 2.393 -0.516 4.796 1.00 98.31 104 ALA A N 1
ATOM 753 C CA . ALA A 1 104 ? 2.095 0.252 6.001 1.00 98.31 104 ALA A CA 1
ATOM 754 C C . ALA A 1 104 ? 0.637 0.730 6.024 1.00 98.31 104 ALA A C 1
ATOM 756 O O . ALA A 1 104 ? -0.075 0.494 6.999 1.00 98.31 104 ALA A O 1
ATOM 757 N N . PHE A 1 105 ? 0.156 1.319 4.925 1.00 98.38 105 PHE A N 1
ATOM 758 C CA . PHE A 1 105 ? -1.217 1.822 4.864 1.00 98.38 105 PHE A CA 1
ATOM 759 C C . PHE A 1 105 ? -2.252 0.691 4.906 1.00 98.38 105 PHE A C 1
ATOM 761 O O . PHE A 1 105 ? -3.257 0.786 5.609 1.00 98.38 105 PHE A O 1
ATOM 768 N N . THR A 1 106 ? -1.993 -0.413 4.197 1.00 97.94 106 THR A N 1
ATOM 769 C CA . THR A 1 106 ? -2.901 -1.573 4.195 1.00 97.94 106 THR A CA 1
AT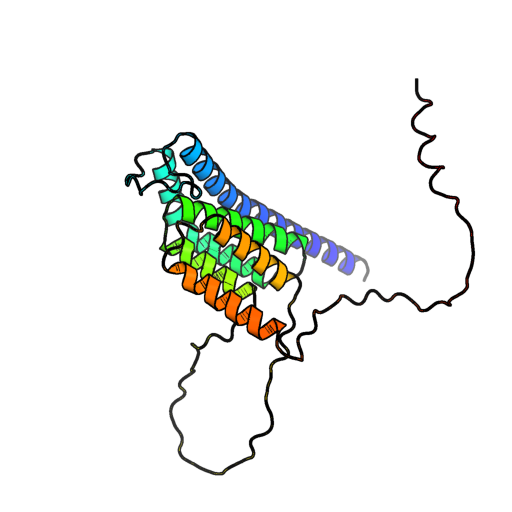OM 770 C C . THR A 1 106 ? -2.978 -2.213 5.582 1.00 97.94 106 THR A C 1
ATOM 772 O O . THR A 1 106 ? -4.058 -2.606 6.020 1.00 97.94 106 THR A O 1
ATOM 775 N N . GLN A 1 107 ? -1.852 -2.286 6.300 1.00 96.62 107 GLN A N 1
ATOM 776 C CA . GLN A 1 107 ? -1.822 -2.764 7.683 1.00 96.62 107 GLN A CA 1
ATOM 777 C C . GLN A 1 107 ? -2.627 -1.851 8.606 1.00 96.62 107 GLN A C 1
ATOM 779 O O . GLN A 1 107 ? -3.487 -2.363 9.318 1.00 96.62 107 GLN A O 1
ATOM 784 N N . ALA A 1 108 ? -2.441 -0.530 8.524 1.00 97.00 108 ALA A N 1
ATOM 785 C CA . ALA A 1 108 ? -3.231 0.430 9.295 1.00 97.00 108 ALA A CA 1
ATOM 786 C C . ALA A 1 108 ? -4.742 0.262 9.047 1.00 97.00 108 ALA A C 1
ATOM 788 O O . ALA A 1 108 ? -5.521 0.175 9.994 1.00 97.00 108 ALA A O 1
ATOM 789 N N . CYS A 1 109 ? -5.159 0.101 7.784 1.00 96.44 109 CYS A N 1
ATOM 790 C CA . CYS A 1 109 ? -6.558 -0.177 7.438 1.00 96.44 109 CYS A CA 1
ATOM 791 C C . CYS A 1 109 ? -7.074 -1.476 8.079 1.00 96.44 109 CYS A C 1
ATOM 793 O O . CYS A 1 109 ? -8.210 -1.524 8.548 1.00 96.44 109 CYS A O 1
ATOM 795 N N . GLY A 1 110 ? -6.245 -2.523 8.117 1.00 94.62 110 GLY A N 1
ATOM 796 C CA . GLY A 1 110 ? -6.579 -3.795 8.755 1.00 94.62 110 GLY A CA 1
ATOM 797 C C . GLY A 1 110 ? -6.774 -3.680 10.266 1.00 94.62 110 GLY A C 1
ATOM 798 O O . GLY A 1 110 ? -7.755 -4.207 10.789 1.00 94.62 110 GLY A O 1
ATOM 799 N N . VAL A 1 111 ? -5.889 -2.953 10.955 1.00 93.75 111 VAL A N 1
ATOM 800 C CA . VAL A 1 111 ? -5.999 -2.692 12.402 1.00 93.75 111 VAL A CA 1
ATOM 801 C C . VAL A 1 111 ? -7.256 -1.886 12.719 1.00 93.75 111 VAL A C 1
ATOM 803 O O . VAL A 1 111 ? -8.031 -2.263 13.593 1.00 93.75 111 VAL A O 1
ATOM 806 N N . LEU A 1 112 ? -7.512 -0.826 11.950 1.00 93.25 112 LEU A N 1
ATOM 807 C CA . LEU A 1 112 ? -8.685 0.039 12.106 1.00 93.25 112 LEU A CA 1
ATOM 808 C C . LEU A 1 112 ? -9.998 -0.620 11.655 1.00 93.25 112 LEU A C 1
ATOM 810 O O . LEU A 1 112 ? -11.055 -0.001 11.748 1.00 93.25 112 LEU A O 1
ATOM 814 N N . ARG A 1 113 ? -9.946 -1.858 11.138 1.00 91.81 113 ARG A N 1
ATOM 815 C CA . ARG A 1 113 ? -11.094 -2.580 10.560 1.00 91.81 113 ARG A CA 1
ATOM 816 C C . ARG A 1 113 ? -11.791 -1.794 9.441 1.00 91.81 113 ARG A C 1
ATOM 818 O O . ARG A 1 113 ? -12.989 -1.946 9.208 1.00 91.81 113 ARG A O 1
ATOM 825 N N . ALA A 1 114 ? -11.034 -0.985 8.706 1.00 94.25 114 ALA A N 1
ATOM 826 C CA . ALA A 1 114 ? -11.516 -0.234 7.558 1.00 94.25 114 ALA A CA 1
ATOM 827 C C . ALA A 1 114 ? -11.570 -1.160 6.329 1.00 94.25 114 ALA A C 1
ATOM 829 O O . ALA A 1 114 ? -10.639 -1.231 5.527 1.00 94.25 114 ALA A O 1
ATOM 830 N N . VAL A 1 115 ? -12.662 -1.922 6.212 1.00 93.38 115 VAL A N 1
ATOM 831 C CA . VAL A 1 115 ? -12.803 -3.014 5.228 1.00 93.38 115 VAL A CA 1
ATOM 832 C C . VAL A 1 115 ? -12.727 -2.518 3.781 1.00 93.38 115 VAL A C 1
ATOM 834 O O . VAL A 1 115 ? -12.045 -3.122 2.958 1.00 93.38 115 VAL A O 1
ATOM 837 N N . GLU A 1 116 ? -13.398 -1.414 3.455 1.00 95.50 116 GLU A N 1
ATOM 838 C CA . GLU A 1 116 ? -13.412 -0.862 2.095 1.00 95.50 116 GLU A CA 1
ATOM 839 C C . GLU A 1 116 ? -12.013 -0.448 1.589 1.00 95.50 116 GLU A C 1
ATOM 841 O O . GLU A 1 116 ? -11.599 -0.947 0.530 1.00 95.50 116 GLU A O 1
ATOM 846 N N . PRO A 1 117 ? -11.230 0.378 2.318 1.00 97.12 117 PRO A N 1
ATOM 847 C CA . PRO A 1 117 ? -9.874 0.699 1.891 1.00 97.12 117 PRO A CA 1
ATOM 848 C C . PRO A 1 117 ? -8.962 -0.531 1.924 1.00 97.12 117 PRO A C 1
ATOM 850 O O . PRO A 1 117 ? -8.234 -0.750 0.959 1.00 97.12 117 PRO A O 1
ATOM 853 N N . LEU A 1 118 ? -9.044 -1.394 2.944 1.00 96.56 118 LEU A N 1
ATOM 854 C CA . LEU A 1 118 ? -8.263 -2.639 3.000 1.00 96.56 118 LEU A CA 1
ATOM 855 C C . LEU A 1 118 ? -8.425 -3.464 1.713 1.00 96.56 118 LEU A C 1
ATOM 857 O O . LEU A 1 118 ? -7.439 -3.864 1.091 1.00 96.56 118 LEU A O 1
ATOM 861 N N . ASN A 1 119 ? -9.666 -3.672 1.279 1.00 95.94 119 ASN A N 1
ATOM 862 C CA . ASN A 1 119 ? -9.977 -4.481 0.103 1.00 95.94 119 ASN A CA 1
ATOM 863 C C . ASN A 1 119 ? -9.481 -3.831 -1.184 1.00 95.94 119 ASN A C 1
ATOM 865 O O . ASN A 1 119 ? -8.943 -4.515 -2.054 1.00 95.94 119 ASN A O 1
ATOM 869 N N . SER A 1 120 ? -9.621 -2.512 -1.290 1.00 97.44 120 SER A N 1
ATOM 870 C CA . SER A 1 120 ? -9.177 -1.750 -2.457 1.00 97.44 120 SER A CA 1
ATOM 871 C C . SER A 1 120 ? -7.655 -1.786 -2.611 1.00 97.44 120 SER A C 1
ATOM 873 O O . SER A 1 120 ? -7.141 -2.012 -3.710 1.00 97.44 120 SER A O 1
ATOM 875 N N . PHE A 1 121 ? -6.925 -1.651 -1.501 1.00 98.12 121 PHE A N 1
ATOM 876 C CA . PHE A 1 121 ? -5.469 -1.770 -1.484 1.00 98.12 121 PHE A CA 1
ATOM 877 C C . PHE A 1 121 ? -5.004 -3.190 -1.817 1.00 98.12 121 PHE A C 1
ATOM 879 O O . PHE A 1 121 ? -4.112 -3.350 -2.650 1.00 98.12 121 PHE A O 1
ATOM 886 N N . LEU A 1 122 ? -5.632 -4.222 -1.242 1.00 96.75 122 LEU A N 1
ATOM 887 C CA . LEU A 1 122 ? -5.326 -5.619 -1.567 1.00 96.75 122 LEU A CA 1
ATOM 888 C C . LEU A 1 122 ? -5.583 -5.924 -3.042 1.00 96.75 122 LEU A C 1
ATOM 890 O O . LEU A 1 122 ? -4.707 -6.469 -3.710 1.00 96.75 122 LEU A O 1
ATOM 894 N N . ALA A 1 123 ? -6.740 -5.528 -3.575 1.00 95.69 123 ALA A N 1
ATOM 895 C CA . ALA A 1 123 ? -7.075 -5.718 -4.982 1.00 95.69 123 ALA A CA 1
ATOM 896 C C . ALA A 1 123 ? -6.073 -5.002 -5.898 1.00 95.69 123 ALA A C 1
ATOM 898 O O . ALA A 1 123 ? -5.618 -5.572 -6.891 1.00 95.69 123 ALA A O 1
ATOM 899 N N . SER A 1 124 ? -5.681 -3.771 -5.555 1.00 96.88 124 SER A N 1
ATOM 900 C CA . SER A 1 124 ? -4.644 -3.043 -6.288 1.00 96.88 124 SER A CA 1
ATOM 901 C C . SER A 1 124 ? -3.295 -3.751 -6.228 1.00 96.88 124 SER A C 1
ATOM 903 O O . SER A 1 124 ? -2.624 -3.841 -7.251 1.00 96.88 124 SER A O 1
ATOM 905 N N . LEU A 1 125 ? -2.890 -4.260 -5.064 1.00 95.94 125 LEU A N 1
ATOM 906 C CA . LEU A 1 125 ? -1.617 -4.956 -4.906 1.00 95.94 125 LEU A CA 1
ATOM 907 C C . LEU A 1 125 ? -1.593 -6.257 -5.717 1.00 95.94 125 LEU A C 1
ATOM 909 O O . LEU A 1 125 ? -0.610 -6.518 -6.408 1.00 95.94 125 LEU A O 1
ATOM 913 N N . CYS A 1 126 ? -2.697 -7.014 -5.717 1.00 94.88 126 CYS A N 1
ATOM 914 C CA . CYS A 1 126 ? -2.855 -8.238 -6.505 1.00 94.88 126 CYS A CA 1
ATOM 915 C C . CYS A 1 126 ? -2.625 -7.987 -8.006 1.00 94.88 126 CYS A C 1
ATOM 917 O O . CYS A 1 126 ? -1.924 -8.769 -8.645 1.00 94.88 126 CYS A O 1
ATOM 919 N N . LYS A 1 127 ? -3.079 -6.852 -8.560 1.00 92.62 127 LYS A N 1
ATOM 920 C CA . LYS A 1 127 ? -2.821 -6.481 -9.971 1.00 92.62 127 LYS A CA 1
ATOM 921 C C . LYS A 1 127 ? -1.332 -6.362 -10.318 1.00 92.62 127 LYS A C 1
ATOM 923 O O . LYS A 1 127 ? -0.962 -6.534 -11.474 1.00 92.62 127 LYS A O 1
ATOM 928 N N . PHE A 1 128 ? -0.473 -6.069 -9.340 1.00 93.50 128 PHE A N 1
ATOM 929 C CA . PHE A 1 128 ? 0.974 -5.961 -9.546 1.00 93.50 128 PHE A CA 1
ATOM 930 C C . PHE A 1 128 ? 1.725 -7.278 -9.324 1.00 93.50 128 PHE A C 1
ATOM 932 O O . PHE A 1 128 ? 2.913 -7.345 -9.630 1.00 93.50 128 PHE A O 1
ATOM 939 N N . THR A 1 129 ? 1.077 -8.325 -8.809 1.00 90.62 129 THR A N 1
ATOM 940 C CA . THR A 1 129 ? 1.739 -9.601 -8.473 1.00 90.62 129 THR A CA 1
ATOM 941 C C . THR A 1 129 ? 1.919 -10.539 -9.659 1.00 90.62 129 THR A C 1
ATOM 943 O O . THR A 1 129 ? 2.927 -11.222 -9.763 1.00 90.62 129 THR A O 1
ATOM 946 N N . ILE A 1 130 ? 0.948 -10.559 -10.555 1.00 81.06 130 ILE A N 1
ATOM 947 C CA . ILE A 1 130 ? 0.874 -11.357 -11.773 1.00 81.06 130 ILE A CA 1
ATOM 948 C C . ILE A 1 130 ? -0.138 -10.621 -12.644 1.00 81.06 130 ILE A C 1
ATOM 950 O O . ILE A 1 130 ? -1.097 -10.054 -12.120 1.00 81.06 130 ILE A O 1
ATOM 954 N N . ASN A 1 131 ? 0.065 -10.580 -13.958 1.00 65.44 131 ASN A N 1
ATOM 955 C CA . ASN A 1 131 ? -0.935 -10.018 -14.860 1.00 65.44 131 ASN A CA 1
ATOM 956 C C . ASN A 1 131 ? -2.116 -11.000 -14.905 1.00 65.44 131 ASN A C 1
ATOM 958 O O . ASN A 1 131 ? -2.186 -11.835 -15.799 1.00 65.44 131 ASN A O 1
ATOM 962 N N . ILE A 1 132 ? -2.966 -10.994 -13.874 1.00 54.47 132 ILE A N 1
ATOM 963 C CA . ILE A 1 132 ? -4.173 -11.816 -13.817 1.00 54.47 132 ILE A CA 1
ATOM 964 C C . ILE A 1 132 ? -5.013 -11.331 -14.997 1.00 54.47 132 ILE A C 1
ATOM 966 O O . ILE A 1 132 ? -5.417 -10.163 -14.973 1.00 54.47 132 ILE A O 1
ATOM 970 N N . PRO A 1 133 ? -5.265 -12.147 -16.038 1.00 47.53 133 PRO A N 1
ATOM 971 C CA . PRO A 1 133 ? -6.303 -11.796 -16.982 1.00 47.53 133 PRO A CA 1
ATOM 972 C C . PRO A 1 133 ? -7.578 -11.721 -16.151 1.00 47.53 133 PRO A C 1
ATOM 974 O O . PRO A 1 133 ? -8.081 -12.727 -15.657 1.00 47.53 133 PRO A O 1
ATOM 977 N N . SER A 1 134 ? -8.027 -10.497 -15.884 1.00 40.81 134 SER A N 1
ATOM 978 C CA . SER A 1 134 ? -9.304 -10.258 -15.241 1.00 40.81 134 SER A CA 1
ATOM 979 C C . SER A 1 134 ? -10.342 -10.975 -16.098 1.00 40.81 134 SER A C 1
ATOM 981 O O . SER A 1 134 ? -10.574 -10.579 -17.242 1.00 40.81 134 SER A O 1
ATOM 983 N N . GLU A 1 135 ? -10.947 -12.041 -15.570 1.00 40.88 135 GLU A N 1
ATOM 984 C CA . GLU A 1 135 ? -12.117 -12.747 -16.121 1.00 40.88 135 GLU A CA 1
ATOM 985 C C . GLU A 1 135 ? -13.360 -11.819 -16.099 1.00 40.88 135 GLU A C 1
ATOM 987 O O . GLU A 1 135 ? -14.441 -12.175 -15.637 1.00 40.88 135 GLU A O 1
ATOM 992 N N . GLY A 1 136 ? -13.205 -10.570 -16.546 1.00 42.41 136 GLY A N 1
ATOM 993 C CA . GLY A 1 136 ? -14.119 -9.463 -16.279 1.00 42.41 136 GLY A CA 1
ATOM 994 C C . GLY A 1 136 ? -14.163 -8.374 -17.350 1.00 42.41 136 GLY A C 1
ATOM 995 O O . GLY A 1 136 ? -15.004 -7.490 -17.251 1.00 42.41 136 GLY A O 1
ATOM 996 N N . GLU A 1 137 ? -13.360 -8.449 -18.414 1.00 32.78 137 GLU A N 1
ATOM 997 C CA . GLU A 1 137 ? -13.582 -7.646 -19.626 1.00 32.78 137 GLU A CA 1
ATOM 998 C C . GLU A 1 137 ? -13.980 -8.547 -20.796 1.00 32.78 137 GLU A C 1
ATOM 1000 O O . GLU A 1 137 ? -13.383 -8.551 -21.872 1.00 32.78 137 GLU A O 1
ATOM 1005 N N . LYS A 1 138 ? -15.088 -9.281 -20.622 1.00 38.81 138 LYS A N 1
ATOM 1006 C CA . LYS A 1 138 ? -15.936 -9.617 -21.769 1.00 38.81 138 LYS A CA 1
ATOM 1007 C C . LYS A 1 138 ? -16.475 -8.298 -22.307 1.00 38.81 138 LYS A C 1
ATOM 1009 O O . LYS A 1 138 ? -17.572 -7.872 -21.951 1.00 38.81 138 LYS A O 1
ATOM 1014 N N . LYS A 1 139 ? -15.695 -7.637 -23.164 1.00 34.81 139 LYS A N 1
ATOM 1015 C CA . LYS A 1 139 ? -16.184 -6.562 -24.019 1.00 34.81 139 LYS A CA 1
ATOM 1016 C C . LYS A 1 139 ? -17.192 -7.195 -24.971 1.00 34.81 139 LYS A C 1
ATOM 1018 O O . LYS A 1 139 ? -16.869 -7.647 -26.063 1.00 34.81 139 LYS A O 1
ATOM 1023 N N . SER A 1 140 ? -18.423 -7.279 -24.480 1.00 39.00 140 SER A N 1
ATOM 1024 C CA . SER A 1 140 ? -19.639 -7.482 -25.244 1.00 39.00 140 SER A CA 1
ATOM 1025 C C . SER A 1 140 ? -19.692 -6.399 -26.317 1.00 39.00 140 SER A C 1
ATOM 1027 O O . SER A 1 140 ? -20.205 -5.305 -26.089 1.00 39.00 140 SER A O 1
ATOM 1029 N N . VAL A 1 141 ? -19.147 -6.698 -27.492 1.00 36.50 141 VAL A N 1
ATOM 1030 C CA . VAL A 1 141 ? -19.541 -6.031 -28.727 1.00 36.50 141 VAL A CA 1
ATOM 1031 C C . VAL A 1 141 ? -20.542 -6.957 -29.402 1.00 36.50 141 VAL A C 1
ATOM 1033 O O . VAL A 1 141 ? -20.203 -8.018 -29.921 1.00 36.50 141 VAL A O 1
ATOM 1036 N N . LEU A 1 142 ? -21.806 -6.558 -29.306 1.00 39.19 142 LEU A N 1
ATOM 1037 C CA . LEU A 1 142 ? -22.933 -7.144 -30.013 1.00 39.19 142 LEU A CA 1
ATOM 1038 C C . LEU A 1 142 ? -22.703 -7.144 -31.541 1.00 39.19 142 LEU A C 1
ATOM 1040 O O . LEU A 1 142 ? -22.386 -6.114 -32.124 1.00 39.19 142 LEU A O 1
ATOM 1044 N N . LEU A 1 143 ? -23.011 -8.303 -32.138 1.00 39.00 143 LEU A N 1
ATOM 1045 C CA . LEU A 1 143 ? -23.637 -8.554 -33.449 1.00 39.00 143 LEU A CA 1
ATOM 1046 C C . LEU A 1 143 ? -22.872 -8.270 -34.758 1.00 39.00 143 LEU A C 1
ATOM 1048 O O . LEU A 1 143 ? -22.746 -7.138 -35.211 1.00 39.00 143 LEU A O 1
ATOM 1052 N N . SER A 1 144 ? -22.606 -9.360 -35.493 1.00 30.44 144 SER A N 1
ATOM 1053 C CA . SER A 1 144 ? -22.966 -9.514 -36.918 1.00 30.44 144 SER A CA 1
ATOM 1054 C C . SER A 1 144 ? -23.010 -11.007 -37.303 1.00 30.44 144 SER A C 1
ATOM 1056 O O . SER A 1 144 ? -22.052 -11.723 -37.008 1.00 30.44 144 SER A O 1
ATOM 1058 N N . PRO A 1 145 ? -24.080 -11.524 -37.947 1.00 41.47 145 PRO A N 1
ATOM 1059 C CA . PRO A 1 145 ? -24.118 -12.895 -38.440 1.00 41.47 145 PRO A CA 1
ATOM 1060 C C . PRO A 1 145 ? -23.625 -12.926 -39.890 1.00 41.47 145 PRO A C 1
ATOM 1062 O O . PRO A 1 145 ? -24.317 -12.472 -40.799 1.00 41.47 145 PRO A O 1
ATOM 1065 N N . GLY A 1 146 ? -22.435 -13.473 -40.137 1.00 34.56 146 GLY A N 1
ATOM 1066 C CA . GLY A 1 146 ? -22.010 -13.687 -41.515 1.00 34.56 146 GLY A CA 1
ATOM 1067 C C . GLY A 1 146 ? -20.565 -14.119 -41.704 1.00 34.56 146 GLY A C 1
ATOM 1068 O O . GLY A 1 146 ? -19.655 -13.316 -41.577 1.00 34.56 146 GLY A O 1
ATOM 1069 N N . SER A 1 147 ? -20.418 -15.350 -42.201 1.00 35.97 147 SER A N 1
ATOM 1070 C CA . SER A 1 147 ? -19.332 -15.798 -43.084 1.00 35.97 147 SER A CA 1
ATOM 1071 C C . SER A 1 147 ? -18.045 -16.363 -42.453 1.00 35.97 147 SER A C 1
ATOM 1073 O O . SER A 1 147 ? -17.124 -15.645 -42.091 1.00 35.97 147 SER A O 1
ATOM 1075 N N . LYS A 1 148 ? -17.983 -17.702 -42.552 1.00 32.62 148 LYS A N 1
ATOM 1076 C CA . LYS A 1 148 ? -16.827 -18.568 -42.864 1.00 32.62 148 LYS A CA 1
ATOM 1077 C C . LYS A 1 148 ? -15.820 -18.886 -41.749 1.00 32.62 148 LYS A C 1
ATOM 1079 O O . LYS A 1 148 ? -15.067 -18.048 -41.279 1.00 32.62 148 LYS A O 1
ATOM 1084 N N . ARG A 1 149 ? -15.786 -20.193 -41.440 1.00 44.03 149 ARG A N 1
ATOM 1085 C CA . ARG A 1 149 ? -14.697 -20.928 -40.783 1.00 44.03 149 ARG A CA 1
ATOM 1086 C C . ARG A 1 149 ? -13.338 -20.454 -41.307 1.00 44.03 149 ARG A C 1
ATOM 1088 O O . ARG A 1 149 ? -13.093 -20.545 -42.509 1.00 44.03 149 ARG A O 1
ATOM 1095 N N . SER A 1 150 ? -12.472 -20.049 -40.391 1.00 29.84 150 SER A N 1
ATOM 1096 C CA . SER A 1 150 ? -11.026 -19.998 -40.577 1.00 29.84 150 SER A CA 1
ATOM 1097 C C . SER A 1 150 ? -10.363 -20.546 -39.320 1.00 29.84 150 SER A C 1
ATOM 1099 O O . SER A 1 150 ? -10.843 -20.328 -38.208 1.00 29.84 150 SER A O 1
ATOM 1101 N N . ASP A 1 151 ? -9.317 -21.316 -39.559 1.00 28.66 151 ASP A N 1
ATOM 1102 C CA . ASP A 1 151 ? -8.656 -22.259 -38.675 1.00 28.66 151 ASP A CA 1
ATOM 1103 C C . ASP A 1 151 ? -8.292 -21.741 -37.280 1.00 28.66 151 ASP A C 1
ATOM 1105 O O . ASP A 1 151 ? -7.718 -20.669 -37.097 1.00 28.66 151 ASP A O 1
ATOM 1109 N N . SER A 1 152 ? -8.576 -22.586 -36.292 1.00 40.94 152 SER A N 1
ATOM 1110 C CA . SER A 1 152 ? -7.972 -22.549 -34.967 1.00 40.94 152 SER A CA 1
ATOM 1111 C C . SER A 1 152 ? -6.468 -22.821 -35.085 1.00 40.94 152 SER A C 1
ATOM 1113 O O . SER A 1 152 ? -6.055 -23.960 -35.304 1.00 40.94 152 SER A O 1
ATOM 1115 N N . LEU A 1 153 ? -5.661 -21.775 -34.925 1.00 31.33 153 LEU A N 1
ATOM 1116 C CA . LEU A 1 153 ? -4.203 -21.815 -34.814 1.00 31.33 153 LEU A CA 1
ATOM 1117 C C . LEU A 1 153 ? -3.774 -20.923 -33.638 1.00 31.33 153 LEU A C 1
ATOM 1119 O O . LEU A 1 153 ? -4.412 -19.908 -33.371 1.00 31.33 153 LEU A O 1
ATOM 1123 N N . PRO A 1 154 ? -2.670 -21.273 -32.975 1.00 38.59 154 PRO A N 1
ATOM 1124 C CA . PRO A 1 154 ? -2.597 -22.152 -31.822 1.00 38.59 154 PRO A CA 1
ATOM 1125 C C . PRO A 1 154 ? -2.655 -21.356 -30.505 1.00 38.59 154 PRO A C 1
ATOM 1127 O O . PRO A 1 154 ? -2.180 -20.230 -30.434 1.00 38.59 154 PRO A O 1
ATOM 1130 N N . ASP A 1 155 ? -3.218 -21.970 -29.465 1.00 33.41 155 ASP A N 1
ATOM 1131 C CA . ASP A 1 155 ? -2.677 -21.976 -28.099 1.00 33.41 155 ASP A CA 1
ATOM 1132 C C . ASP A 1 155 ? -1.752 -20.788 -27.748 1.00 33.41 155 ASP A C 1
ATOM 1134 O O . ASP A 1 155 ? -0.529 -20.927 -27.683 1.00 33.41 155 ASP A O 1
ATOM 1138 N N . GLN A 1 156 ? -2.333 -19.603 -27.525 1.00 39.31 156 GLN A N 1
ATOM 1139 C CA . GLN A 1 156 ? -1.649 -18.494 -26.862 1.00 39.31 156 GLN A CA 1
ATOM 1140 C C . GLN A 1 156 ? -1.504 -18.880 -25.382 1.00 39.31 156 GLN A C 1
ATOM 1142 O O . GLN A 1 156 ? -2.164 -18.334 -24.504 1.00 39.31 156 GLN A O 1
ATOM 1147 N N . ARG A 1 157 ? -0.686 -19.905 -25.099 1.00 42.91 157 ARG A N 1
ATOM 1148 C CA . ARG A 1 157 ? -0.154 -20.124 -23.757 1.00 42.91 157 ARG A CA 1
ATOM 1149 C C . ARG A 1 157 ? 0.778 -18.959 -23.524 1.00 42.91 157 ARG A C 1
ATOM 1151 O O . ARG A 1 157 ? 1.930 -18.991 -23.952 1.00 42.91 157 ARG A O 1
ATOM 1158 N N . ASP A 1 158 ? 0.237 -17.901 -22.940 1.00 52.50 158 ASP A N 1
ATOM 1159 C CA . ASP A 1 158 ? 1.020 -16.758 -22.520 1.00 52.50 158 ASP A CA 1
ATOM 1160 C C . ASP A 1 158 ? 2.185 -17.277 -21.676 1.00 52.50 158 ASP A C 1
ATOM 1162 O O . ASP A 1 158 ? 2.003 -17.848 -20.597 1.00 52.50 158 ASP A O 1
ATOM 1166 N N . ASN A 1 159 ? 3.400 -17.129 -22.201 1.00 56.22 159 ASN A N 1
ATOM 1167 C CA . ASN A 1 159 ? 4.620 -17.308 -21.434 1.00 56.22 159 ASN A CA 1
ATOM 1168 C C . ASN A 1 159 ? 4.649 -16.173 -20.406 1.00 56.22 159 ASN A C 1
ATOM 1170 O O . ASN A 1 159 ? 5.207 -15.105 -20.659 1.00 56.22 159 ASN A O 1
ATOM 1174 N N . VAL A 1 160 ? 3.968 -16.366 -19.277 1.00 68.50 160 VAL A N 1
ATOM 1175 C CA . VAL A 1 160 ? 3.922 -15.387 -18.193 1.00 68.50 160 VAL A CA 1
ATOM 1176 C C . VAL A 1 160 ? 5.300 -15.361 -17.535 1.00 68.50 160 VAL A C 1
ATOM 1178 O O . VAL A 1 160 ? 5.665 -16.248 -16.766 1.00 68.50 160 VAL A O 1
ATOM 1181 N N . VAL A 1 161 ? 6.085 -14.339 -17.868 1.00 72.38 161 VAL A N 1
ATOM 1182 C CA . VAL A 1 161 ? 7.391 -14.077 -17.258 1.00 72.38 161 VAL A CA 1
ATOM 1183 C C . VAL A 1 161 ? 7.183 -13.228 -16.007 1.00 72.38 161 VAL A C 1
ATOM 1185 O O . VAL A 1 161 ? 6.662 -12.114 -16.082 1.00 72.38 161 VAL A O 1
ATOM 1188 N N . LEU A 1 162 ? 7.602 -13.744 -14.850 1.00 83.50 162 LEU A N 1
ATOM 1189 C CA . LEU A 1 162 ? 7.585 -12.991 -13.597 1.00 83.50 162 LEU A CA 1
ATOM 1190 C C . LEU A 1 162 ? 8.719 -11.963 -13.592 1.00 83.50 162 LEU A C 1
ATOM 1192 O O . LEU A 1 162 ? 9.895 -12.315 -13.687 1.00 83.50 162 LEU A O 1
ATOM 1196 N N . THR A 1 163 ? 8.366 -10.688 -13.444 1.00 89.81 163 THR A N 1
ATOM 1197 C CA . THR A 1 163 ? 9.348 -9.605 -13.303 1.00 89.81 163 THR A CA 1
ATOM 1198 C C . THR A 1 163 ? 9.792 -9.441 -11.841 1.00 89.81 163 THR A C 1
ATOM 1200 O O . THR A 1 163 ? 9.050 -9.811 -10.925 1.00 89.81 163 THR A O 1
ATOM 1203 N N . PRO A 1 164 ? 10.947 -8.805 -11.565 1.00 91.00 164 PRO A N 1
ATOM 1204 C CA . PRO A 1 164 ? 11.349 -8.473 -10.195 1.00 91.00 164 PRO A CA 1
ATOM 1205 C C . PRO A 1 164 ? 10.289 -7.661 -9.433 1.00 91.00 164 PRO A C 1
ATOM 1207 O O . PRO A 1 164 ? 10.036 -7.919 -8.257 1.00 91.00 164 PRO A O 1
ATOM 1210 N N . LYS A 1 165 ? 9.593 -6.739 -10.118 1.00 93.50 165 LYS A N 1
ATOM 1211 C CA . LYS A 1 165 ? 8.477 -5.967 -9.547 1.00 93.50 165 LYS A CA 1
ATOM 1212 C C . LYS A 1 165 ? 7.335 -6.877 -9.088 1.00 93.50 165 LYS A C 1
ATOM 1214 O O . LYS A 1 165 ? 6.803 -6.679 -7.999 1.00 93.50 165 LYS A O 1
ATOM 1219 N N . ASN A 1 166 ? 6.990 -7.888 -9.889 1.00 93.38 166 ASN A N 1
ATOM 1220 C CA . ASN A 1 166 ? 5.958 -8.866 -9.541 1.00 93.38 166 ASN A CA 1
ATOM 1221 C C . ASN A 1 166 ? 6.322 -9.643 -8.275 1.00 93.38 166 ASN A C 1
ATOM 1223 O O . ASN A 1 166 ? 5.508 -9.760 -7.361 1.00 93.38 166 ASN A O 1
ATOM 1227 N N . VAL A 1 167 ? 7.570 -10.107 -8.187 1.00 93.31 167 VAL A N 1
ATOM 1228 C CA . VAL A 1 167 ? 8.083 -10.829 -7.015 1.00 93.31 167 VAL A CA 1
ATOM 1229 C C . VAL A 1 167 ? 8.057 -9.948 -5.764 1.00 93.31 167 VAL A C 1
ATOM 1231 O O . VAL A 1 167 ? 7.653 -10.400 -4.691 1.00 93.31 167 VAL A O 1
ATOM 1234 N N . GLN A 1 168 ? 8.436 -8.676 -5.884 1.00 95.75 168 GLN A N 1
ATOM 1235 C CA . GLN A 1 168 ? 8.375 -7.737 -4.765 1.00 95.75 168 GLN A CA 1
ATOM 1236 C C . GLN A 1 168 ? 6.931 -7.453 -4.332 1.00 95.75 168 GLN A C 1
ATOM 1238 O O . GLN A 1 168 ? 6.646 -7.472 -3.136 1.00 95.75 168 GLN A O 1
ATOM 1243 N N . ALA A 1 169 ? 6.003 -7.265 -5.275 1.00 96.44 169 ALA A N 1
ATOM 1244 C CA . ALA A 1 169 ? 4.584 -7.100 -4.970 1.00 96.44 169 ALA A CA 1
ATOM 1245 C C . ALA A 1 169 ? 3.998 -8.344 -4.280 1.00 96.44 169 ALA A C 1
ATOM 1247 O O . ALA A 1 169 ? 3.266 -8.207 -3.301 1.00 96.44 169 ALA A O 1
ATOM 1248 N N . LEU A 1 170 ? 4.369 -9.550 -4.730 1.00 95.94 170 LEU A N 1
ATOM 1249 C CA . LEU A 1 170 ? 3.993 -10.811 -4.085 1.00 95.94 170 LEU A CA 1
ATOM 1250 C C . LEU A 1 170 ? 4.487 -10.862 -2.643 1.00 95.94 170 LEU A C 1
ATOM 1252 O O . LEU A 1 170 ? 3.703 -11.132 -1.738 1.00 95.94 170 LEU A O 1
ATOM 1256 N N . ARG A 1 171 ? 5.769 -10.555 -2.409 1.00 96.50 171 ARG A N 1
ATOM 1257 C CA . ARG A 1 171 ? 6.337 -10.505 -1.056 1.00 96.50 171 ARG A CA 1
ATOM 1258 C C . ARG A 1 171 ? 5.551 -9.552 -0.156 1.00 96.50 171 ARG A C 1
ATOM 1260 O O . ARG A 1 171 ? 5.237 -9.906 0.978 1.00 96.50 171 ARG A O 1
ATOM 1267 N N . THR A 1 172 ? 5.207 -8.371 -0.660 1.00 98.12 172 THR A N 1
ATOM 1268 C CA . THR A 1 172 ? 4.384 -7.403 0.072 1.00 98.12 172 THR A CA 1
ATOM 1269 C C . THR A 1 172 ? 2.990 -7.954 0.366 1.00 98.12 172 THR A C 1
ATOM 1271 O O . THR A 1 172 ? 2.534 -7.858 1.504 1.00 98.12 172 THR A O 1
ATOM 1274 N N . LEU A 1 173 ? 2.335 -8.589 -0.613 1.00 97.12 173 LEU A N 1
ATOM 1275 C CA . LEU A 1 173 ? 1.012 -9.196 -0.441 1.00 97.12 173 LEU A CA 1
ATOM 1276 C C . LEU A 1 173 ? 1.031 -10.273 0.649 1.00 97.12 173 LEU A C 1
ATOM 1278 O O . LEU A 1 173 ? 0.192 -10.248 1.547 1.00 97.12 173 LEU A O 1
ATOM 1282 N N . PHE A 1 174 ? 2.020 -11.168 0.619 1.00 96.19 174 PHE A N 1
ATOM 1283 C CA . PHE A 1 174 ? 2.207 -12.188 1.650 1.00 96.19 174 PHE A CA 1
ATOM 1284 C C . PHE A 1 174 ? 2.441 -11.579 3.031 1.00 96.19 174 PHE A C 1
ATOM 1286 O O . PHE A 1 174 ? 1.829 -12.019 4.002 1.00 96.19 174 PHE A O 1
ATOM 1293 N N . ASN A 1 175 ? 3.290 -10.553 3.134 1.00 96.75 175 ASN A N 1
ATOM 1294 C CA . ASN A 1 175 ? 3.555 -9.882 4.405 1.00 96.75 175 ASN A CA 1
ATOM 1295 C C . ASN A 1 175 ? 2.285 -9.263 4.999 1.00 96.75 175 ASN A C 1
ATOM 1297 O O . ASN A 1 175 ? 2.058 -9.376 6.203 1.00 96.75 175 ASN A O 1
ATOM 1301 N N . VAL A 1 176 ? 1.462 -8.612 4.170 1.00 96.38 176 VAL A N 1
ATOM 1302 C CA . VAL A 1 176 ? 0.175 -8.046 4.596 1.00 96.38 176 VAL A CA 1
ATOM 1303 C C . VAL A 1 176 ? -0.775 -9.159 5.023 1.00 96.38 176 VAL A C 1
ATOM 1305 O O . VAL A 1 176 ? -1.289 -9.111 6.137 1.00 96.38 176 VAL A O 1
ATOM 1308 N N . ALA A 1 177 ? -0.966 -10.183 4.189 1.00 95.00 177 ALA A N 1
ATOM 1309 C CA . ALA A 1 177 ? -1.898 -11.266 4.482 1.00 95.00 177 ALA A CA 1
ATOM 1310 C C . ALA A 1 177 ? -1.525 -12.027 5.758 1.00 95.00 177 ALA A C 1
ATOM 1312 O O . ALA A 1 177 ? -2.376 -12.291 6.602 1.00 95.00 177 ALA A O 1
ATOM 1313 N N . HIS A 1 178 ? -0.234 -12.300 5.946 1.00 93.88 178 HIS A N 1
ATOM 1314 C CA . HIS A 1 178 ? 0.275 -12.927 7.158 1.00 93.88 178 HIS A CA 1
ATOM 1315 C C . HIS A 1 178 ? 0.116 -12.029 8.390 1.00 93.88 178 HIS A C 1
ATOM 1317 O O . HIS A 1 178 ? -0.102 -12.525 9.484 1.00 93.88 178 HIS A O 1
ATOM 1323 N N . ARG A 1 179 ? 0.241 -10.704 8.262 1.00 93.44 179 ARG A N 1
ATOM 1324 C CA . ARG A 1 179 ? 0.051 -9.776 9.393 1.00 93.44 179 ARG A CA 1
ATOM 1325 C C . ARG A 1 179 ? -1.407 -9.590 9.788 1.00 93.44 179 ARG A C 1
ATOM 1327 O O . ARG A 1 179 ? -1.660 -9.256 10.937 1.00 93.44 179 ARG A O 1
ATOM 1334 N N . LEU A 1 180 ? -2.317 -9.782 8.843 1.00 93.44 180 LEU A N 1
ATOM 1335 C CA . LEU A 1 180 ? -3.742 -9.496 8.968 1.00 93.44 180 LEU A CA 1
ATOM 1336 C C . LEU A 1 180 ? -4.602 -10.773 8.930 1.00 93.44 180 LEU A C 1
ATOM 1338 O O . LEU A 1 180 ? -5.790 -10.712 8.614 1.00 93.44 180 LEU A O 1
ATOM 1342 N N . HIS A 1 181 ? -4.020 -11.941 9.215 1.00 91.81 181 HIS A N 1
ATOM 1343 C CA . HIS A 1 181 ? -4.645 -13.237 8.934 1.00 91.81 181 HIS A CA 1
ATOM 1344 C C . HIS A 1 181 ? -6.038 -13.420 9.566 1.00 91.81 181 HIS A C 1
ATOM 1346 O O . HIS A 1 181 ? -6.919 -14.022 8.952 1.00 91.81 181 HIS A O 1
ATOM 1352 N N . ASN A 1 182 ? -6.249 -12.873 10.764 1.00 87.94 182 ASN A N 1
ATOM 1353 C CA . ASN A 1 182 ? -7.499 -12.904 11.529 1.00 87.94 182 ASN A CA 1
ATOM 1354 C C . ASN A 1 182 ? -8.481 -11.772 11.161 1.00 87.94 182 ASN A C 1
ATOM 1356 O O . ASN A 1 182 ? -9.646 -11.829 11.549 1.00 87.94 182 ASN A O 1
ATOM 1360 N N . VAL A 1 183 ? -8.042 -10.739 10.431 1.00 89.25 183 VAL A N 1
ATOM 1361 C CA . VAL A 1 183 ? -8.875 -9.573 10.086 1.00 89.25 183 VAL A CA 1
ATOM 1362 C C . VAL A 1 183 ? -9.316 -9.550 8.625 1.00 89.25 183 VAL A C 1
ATOM 1364 O O . VAL A 1 183 ? -10.283 -8.866 8.303 1.00 89.25 183 VAL A O 1
ATOM 1367 N N . LEU A 1 184 ? -8.649 -10.304 7.747 1.00 88.19 184 LEU A N 1
ATOM 1368 C CA . LEU A 1 184 ? -8.928 -10.302 6.308 1.00 88.19 184 LEU A CA 1
ATOM 1369 C C . LEU A 1 184 ? -10.346 -10.766 5.943 1.00 88.19 184 LEU A C 1
ATOM 1371 O O . LEU A 1 184 ? -10.891 -10.293 4.951 1.00 88.19 184 LEU A O 1
ATOM 1375 N N . GLY A 1 185 ? -10.951 -11.684 6.704 1.00 87.94 185 GLY A N 1
ATOM 1376 C CA . GLY A 1 185 ? -12.317 -12.152 6.441 1.00 87.94 185 GLY A CA 1
ATOM 1377 C C . GLY A 1 185 ? -12.532 -12.575 4.970 1.00 87.94 185 GLY A C 1
ATOM 1378 O O . GLY A 1 185 ? -11.716 -13.332 4.439 1.00 87.94 185 GLY A O 1
ATOM 1379 N N . PRO A 1 186 ? -13.584 -12.087 4.278 1.00 88.94 186 PRO A N 1
ATOM 1380 C CA . PRO A 1 186 ? -13.838 -12.394 2.862 1.00 88.94 186 PRO A CA 1
ATOM 1381 C C . PRO A 1 186 ? -12.707 -11.997 1.901 1.00 88.94 186 PRO A C 1
ATOM 1383 O O . PRO A 1 186 ? -12.581 -12.569 0.820 1.00 88.94 186 PRO A O 1
ATOM 1386 N N . SER A 1 187 ? -11.855 -11.048 2.283 1.00 89.50 187 SER A N 1
ATOM 1387 C CA . SER A 1 187 ? -10.762 -10.528 1.453 1.00 89.50 187 SER A CA 1
ATOM 1388 C C . SER A 1 187 ? -9.640 -11.543 1.243 1.00 89.50 187 SER A C 1
ATOM 1390 O O . SER A 1 187 ? -8.823 -11.375 0.338 1.00 89.50 187 SER A O 1
ATOM 1392 N N . TRP A 1 188 ? -9.639 -12.641 2.010 1.00 93.62 188 TRP A N 1
ATOM 1393 C CA . TRP A 1 188 ? -8.812 -13.817 1.739 1.00 93.62 188 TRP A CA 1
ATOM 1394 C C . TRP A 1 188 ? -9.002 -14.369 0.327 1.00 93.62 188 TRP A C 1
ATOM 1396 O O . TRP A 1 188 ? -8.043 -14.888 -0.238 1.00 93.62 188 TRP A O 1
ATOM 1406 N N . VAL A 1 189 ? -10.193 -14.221 -0.266 1.00 93.06 189 VAL A N 1
ATOM 1407 C CA . VAL A 1 189 ? -10.459 -14.671 -1.639 1.00 93.06 189 VAL A CA 1
ATOM 1408 C C . VAL A 1 189 ? -9.490 -14.014 -2.626 1.00 93.06 189 VAL A C 1
ATOM 1410 O O . VAL A 1 189 ? -8.856 -14.726 -3.395 1.00 93.06 189 VAL A O 1
ATOM 1413 N N . LEU A 1 190 ? -9.263 -12.698 -2.525 1.00 91.44 190 LEU A N 1
ATOM 1414 C CA . LEU A 1 190 ? -8.327 -11.973 -3.399 1.00 91.44 190 LEU A CA 1
ATOM 1415 C C . LEU A 1 190 ? -6.899 -12.527 -3.297 1.00 91.44 190 LEU A C 1
ATOM 1417 O O . LEU A 1 190 ? -6.212 -12.713 -4.305 1.00 91.44 190 LEU A O 1
ATOM 1421 N N . VAL A 1 191 ? -6.453 -12.806 -2.069 1.00 93.38 191 VAL A N 1
ATOM 1422 C CA . VAL A 1 191 ? -5.117 -13.350 -1.809 1.00 93.38 191 VAL A CA 1
ATOM 1423 C C . VAL A 1 191 ? -5.011 -14.757 -2.394 1.00 93.38 191 VAL A C 1
ATOM 1425 O O . VAL A 1 191 ? -4.098 -15.032 -3.165 1.00 93.38 191 VAL A O 1
ATOM 1428 N N . LEU A 1 192 ? -5.958 -15.641 -2.081 1.00 94.06 192 LEU A N 1
ATOM 1429 C CA . LEU A 1 192 ? -5.932 -17.039 -2.512 1.00 94.06 192 LEU A CA 1
ATOM 1430 C C . LEU A 1 192 ? -6.070 -17.192 -4.031 1.00 94.06 192 LEU A C 1
ATOM 1432 O O . LEU A 1 192 ? -5.366 -18.010 -4.618 1.00 94.06 192 LEU A O 1
ATOM 1436 N N . GLU A 1 193 ? -6.908 -16.389 -4.686 1.00 92.88 193 GLU A N 1
ATOM 1437 C CA . GLU A 1 193 ? -7.019 -16.361 -6.150 1.00 92.88 193 GLU A CA 1
ATOM 1438 C C . GLU A 1 193 ? -5.707 -15.932 -6.809 1.00 92.88 193 GLU A C 1
ATOM 1440 O O . GLU A 1 193 ? -5.280 -16.518 -7.811 1.00 92.88 193 GLU A O 1
ATOM 1445 N N . THR A 1 194 ? -5.029 -14.950 -6.215 1.00 91.94 194 THR A N 1
ATOM 1446 C CA . THR A 1 194 ? -3.707 -14.505 -6.658 1.00 91.94 194 THR A CA 1
ATOM 1447 C C . THR A 1 194 ? -2.675 -15.622 -6.511 1.00 91.94 194 THR A C 1
ATOM 1449 O O . THR A 1 194 ? -1.940 -15.907 -7.455 1.00 91.94 194 THR A O 1
ATOM 1452 N N . LEU A 1 195 ? -2.658 -16.323 -5.373 1.00 91.25 195 LEU A N 1
ATOM 1453 C CA . LEU A 1 195 ? -1.748 -17.451 -5.146 1.00 91.25 195 LEU A CA 1
ATOM 1454 C C . LEU A 1 195 ? -2.024 -18.627 -6.081 1.00 91.25 195 LEU A C 1
ATOM 1456 O O . LEU A 1 195 ? -1.088 -19.187 -6.641 1.00 91.25 195 LEU A O 1
ATOM 1460 N N . ALA A 1 196 ? -3.292 -18.970 -6.308 1.00 89.75 196 ALA A N 1
ATOM 1461 C CA . ALA A 1 196 ? -3.668 -20.016 -7.254 1.00 89.75 196 ALA A CA 1
ATOM 1462 C C . ALA A 1 196 ? -3.237 -19.664 -8.686 1.00 89.75 196 ALA A C 1
ATOM 1464 O O . ALA A 1 196 ? -2.840 -20.529 -9.464 1.00 89.75 196 ALA A O 1
ATOM 1465 N N . SER A 1 197 ? -3.311 -18.386 -9.051 1.00 86.69 197 SER A N 1
ATOM 1466 C CA . SER A 1 197 ? -2.877 -17.901 -10.361 1.00 86.69 197 SER A CA 1
ATOM 1467 C C . SER A 1 197 ? -1.348 -17.883 -10.493 1.00 86.69 197 SER A C 1
ATOM 1469 O O . SER A 1 197 ? -0.819 -18.218 -11.556 1.00 86.69 197 SER A O 1
ATOM 1471 N N . LEU A 1 198 ? -0.630 -17.579 -9.410 1.00 88.06 198 LEU A N 1
ATOM 1472 C CA . LEU A 1 198 ? 0.824 -17.708 -9.341 1.00 88.06 198 LEU A CA 1
ATOM 1473 C C . LEU A 1 198 ? 1.255 -19.172 -9.470 1.00 88.06 198 LEU A C 1
ATOM 1475 O O . LEU A 1 198 ? 2.173 -19.472 -10.226 1.00 88.06 198 LEU A O 1
ATOM 1479 N N . ASP A 1 199 ? 0.570 -20.083 -8.782 1.00 86.94 199 ASP A N 1
ATOM 1480 C CA . ASP A 1 199 ? 0.845 -21.517 -8.830 1.00 86.94 199 ASP A CA 1
ATOM 1481 C C . ASP A 1 199 ? 0.731 -22.070 -10.259 1.00 86.94 199 ASP A C 1
ATOM 1483 O O . ASP A 1 199 ? 1.663 -22.703 -10.756 1.00 86.94 199 ASP A O 1
ATOM 1487 N N . ARG A 1 200 ? -0.351 -21.722 -10.973 1.00 84.88 200 ARG A N 1
ATOM 1488 C CA . ARG A 1 200 ? -0.517 -22.053 -12.401 1.00 84.88 200 ARG A CA 1
ATOM 1489 C C . ARG A 1 200 ? 0.589 -21.464 -13.273 1.00 84.88 200 ARG A C 1
ATOM 1491 O O . ARG A 1 200 ? 1.014 -22.102 -14.231 1.00 84.88 200 ARG A O 1
ATOM 1498 N N . THR A 1 201 ? 1.039 -20.253 -12.948 1.00 80.69 201 THR A N 1
ATOM 1499 C CA . THR A 1 201 ? 2.114 -19.575 -13.678 1.00 80.69 201 THR A CA 1
ATOM 1500 C C . THR A 1 201 ? 3.439 -20.310 -13.504 1.00 80.69 201 THR A C 1
ATOM 1502 O O . THR A 1 201 ? 4.086 -20.605 -14.498 1.00 80.69 201 THR A O 1
ATOM 1505 N N . ILE A 1 202 ? 3.820 -20.662 -12.272 1.00 80.69 202 ILE A N 1
ATOM 1506 C CA . ILE A 1 202 ? 5.096 -21.331 -11.964 1.00 80.69 202 ILE A CA 1
ATOM 1507 C C . ILE A 1 202 ? 5.127 -22.767 -12.502 1.00 80.69 202 ILE A C 1
ATOM 1509 O O . ILE A 1 202 ? 6.153 -23.208 -13.013 1.00 80.69 202 ILE A O 1
ATOM 1513 N N . HIS A 1 203 ? 4.011 -23.493 -12.417 1.00 75.75 203 HIS A N 1
ATOM 1514 C CA . HIS A 1 203 ? 3.914 -24.872 -12.906 1.00 75.75 203 HIS A CA 1
ATOM 1515 C C . HIS A 1 203 ? 3.650 -24.972 -14.416 1.00 75.75 203 HIS A C 1
ATOM 1517 O O . HIS A 1 203 ? 3.608 -26.077 -14.964 1.00 75.75 203 HIS A O 1
ATOM 1523 N N . SER A 1 204 ? 3.489 -23.842 -15.113 1.00 67.12 204 SER A N 1
ATOM 1524 C CA . SER A 1 204 ? 3.444 -23.833 -16.572 1.00 67.12 204 SER A CA 1
ATOM 1525 C C . SER A 1 204 ? 4.811 -24.268 -17.121 1.00 67.12 204 SER A C 1
ATOM 1527 O O . SER A 1 204 ? 5.825 -23.680 -16.740 1.00 67.12 204 SER A O 1
ATOM 1529 N N . PRO A 1 205 ? 4.885 -25.234 -18.059 1.00 53.94 205 PRO A N 1
ATOM 1530 C CA . PRO A 1 205 ? 6.148 -25.745 -18.613 1.00 53.94 205 PRO A CA 1
ATOM 1531 C C . PRO A 1 205 ? 6.986 -24.709 -19.398 1.00 53.94 205 PRO A C 1
ATOM 1533 O O . PRO A 1 205 ? 7.985 -25.075 -20.011 1.00 53.94 205 PRO A O 1
ATOM 1536 N N . HIS A 1 206 ? 6.601 -23.427 -19.376 1.00 52.94 206 HIS A N 1
ATOM 1537 C CA . HIS A 1 206 ? 7.261 -22.308 -20.052 1.00 52.94 206 HIS A CA 1
ATOM 1538 C C . HIS A 1 206 ? 7.572 -21.113 -19.123 1.00 52.94 206 HIS A C 1
ATOM 1540 O O . HIS A 1 206 ? 7.895 -20.027 -19.605 1.00 52.94 206 HIS A O 1
ATOM 1546 N N . ALA A 1 207 ? 7.479 -21.277 -17.798 1.00 49.59 207 ALA A N 1
ATOM 1547 C CA . ALA A 1 207 ? 7.830 -20.229 -16.841 1.00 49.59 207 ALA A CA 1
ATOM 1548 C C . ALA A 1 207 ? 9.357 -20.042 -16.766 1.00 49.59 207 ALA A C 1
ATOM 1550 O O . ALA A 1 207 ? 10.053 -20.739 -16.030 1.00 49.59 207 ALA A O 1
ATOM 1551 N N . SER A 1 208 ? 9.906 -19.107 -17.542 1.00 52.41 208 SER A N 1
ATOM 1552 C CA . SER A 1 208 ? 11.273 -18.616 -17.335 1.00 52.41 208 SER A CA 1
ATOM 1553 C C . SER A 1 208 ? 11.245 -17.344 -16.496 1.00 52.41 208 SER A C 1
ATOM 1555 O O . SER A 1 208 ? 10.645 -16.346 -16.888 1.00 52.41 208 SER A O 1
ATOM 1557 N N . THR A 1 209 ? 11.928 -17.362 -15.353 1.00 53.59 209 THR A N 1
ATOM 1558 C CA . THR A 1 209 ? 12.295 -16.144 -14.622 1.00 53.59 209 THR A CA 1
ATOM 1559 C C . THR A 1 209 ? 13.280 -15.354 -15.482 1.00 53.59 209 THR A C 1
ATOM 1561 O O . THR A 1 209 ? 14.270 -15.912 -15.956 1.00 53.59 209 THR A O 1
ATOM 1564 N N . GLN A 1 210 ? 13.015 -14.070 -15.727 1.00 42.97 210 GLN A N 1
ATOM 1565 C CA . GLN A 1 210 ? 13.928 -13.223 -16.493 1.00 42.97 210 GLN A CA 1
ATOM 1566 C C . GLN A 1 210 ? 15.164 -12.916 -15.642 1.00 42.97 210 GLN A C 1
ATOM 1568 O O . GLN A 1 210 ? 15.153 -11.999 -14.823 1.00 42.97 210 GLN A O 1
ATOM 1573 N N . GLU A 1 211 ? 16.236 -13.685 -15.825 1.00 38.50 211 GLU A N 1
ATOM 1574 C CA . GLU A 1 211 ? 17.540 -13.309 -15.289 1.00 38.50 211 GLU A CA 1
ATOM 1575 C C . GLU A 1 211 ? 18.118 -12.159 -16.119 1.00 38.50 211 GLU A C 1
ATOM 1577 O O . GLU A 1 211 ? 18.228 -12.227 -17.348 1.00 38.50 211 GLU A O 1
ATOM 1582 N N . VAL A 1 212 ? 18.477 -11.070 -15.439 1.00 35.69 212 VAL A N 1
ATOM 1583 C CA . VAL A 1 212 ? 19.245 -9.971 -16.023 1.00 35.69 212 VAL A CA 1
ATOM 1584 C C . VAL A 1 212 ? 20.578 -10.555 -16.475 1.00 35.69 212 VAL A C 1
ATOM 1586 O O . VAL A 1 212 ? 21.412 -10.938 -15.659 1.00 35.69 212 VAL A O 1
ATOM 1589 N N . SER A 1 213 ? 20.764 -10.659 -17.790 1.00 34.22 213 SER A N 1
ATOM 1590 C CA . SER A 1 213 ? 22.002 -11.144 -18.392 1.00 34.22 213 SER A CA 1
ATOM 1591 C C . SER A 1 213 ? 23.133 -10.156 -18.107 1.00 34.22 213 SER A C 1
ATOM 1593 O O . SER A 1 213 ? 23.382 -9.236 -18.881 1.00 34.22 213 SER A O 1
ATOM 1595 N N . ALA A 1 214 ? 23.836 -10.350 -16.993 1.00 34.28 214 ALA A N 1
ATOM 1596 C CA . ALA A 1 214 ? 25.186 -9.841 -16.841 1.00 34.28 214 ALA A CA 1
ATOM 1597 C C . ALA A 1 214 ? 26.079 -10.670 -17.771 1.00 34.28 214 ALA A C 1
ATOM 1599 O O . ALA A 1 214 ? 26.303 -11.863 -17.568 1.00 34.28 214 ALA A O 1
ATOM 1600 N N . SER A 1 215 ? 26.547 -10.042 -18.842 1.00 36.31 215 SER A N 1
ATOM 1601 C CA . SER A 1 215 ? 27.532 -10.592 -19.763 1.00 36.31 215 SER A CA 1
ATOM 1602 C C . SER A 1 215 ? 28.837 -10.907 -19.023 1.00 36.31 215 SER A C 1
ATOM 1604 O O . SER A 1 215 ? 29.706 -10.047 -18.903 1.00 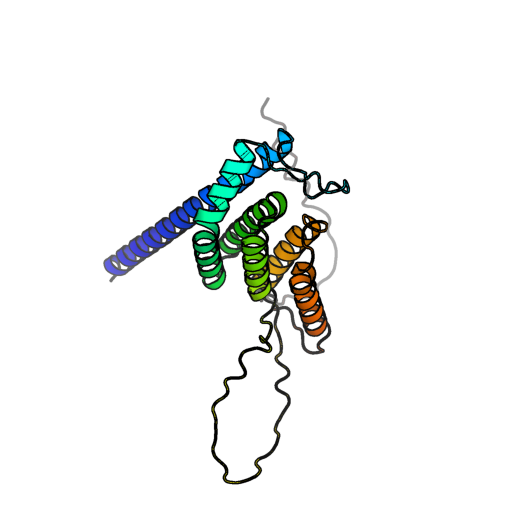36.31 215 SER A O 1
ATOM 1606 N N . ALA A 1 216 ? 28.984 -12.139 -18.538 1.00 34.19 216 ALA A N 1
ATOM 1607 C CA . ALA A 1 216 ? 30.264 -12.687 -18.112 1.00 34.19 216 ALA A CA 1
ATOM 1608 C C . ALA A 1 216 ? 30.875 -13.457 -19.287 1.00 34.19 216 ALA A C 1
ATOM 1610 O O . ALA A 1 216 ? 30.398 -14.512 -19.712 1.00 34.19 216 ALA A O 1
ATOM 1611 N N . SER A 1 217 ? 31.918 -12.862 -19.853 1.00 31.66 217 SER A N 1
ATOM 1612 C CA . SER A 1 217 ? 32.791 -13.441 -20.860 1.00 31.66 217 SER A CA 1
ATOM 1613 C C . SER A 1 217 ? 33.290 -14.824 -20.431 1.00 31.66 217 SER A C 1
ATOM 1615 O O . SER A 1 217 ? 33.813 -15.025 -19.337 1.00 31.66 217 SER A O 1
ATOM 1617 N N . ARG A 1 218 ? 33.148 -15.791 -21.341 1.00 38.25 218 ARG A N 1
ATOM 1618 C CA . ARG A 1 218 ? 33.796 -17.101 -21.260 1.00 38.25 218 ARG A CA 1
ATOM 1619 C C . ARG A 1 218 ? 35.311 -16.907 -21.202 1.00 38.25 218 ARG A C 1
ATOM 1621 O O . ARG A 1 218 ? 35.883 -16.418 -22.173 1.00 38.25 218 ARG A O 1
ATOM 1628 N N . LEU A 1 219 ? 35.960 -17.381 -20.144 1.00 33.72 219 LEU A N 1
ATOM 1629 C CA . LEU A 1 219 ? 37.367 -17.763 -20.216 1.00 33.72 219 LEU A CA 1
ATOM 1630 C C . LEU A 1 219 ? 37.638 -19.039 -19.420 1.00 33.72 219 LEU A C 1
ATOM 1632 O O . LEU A 1 219 ? 36.893 -19.424 -18.525 1.00 33.72 219 LEU A O 1
ATOM 1636 N N . ALA A 1 220 ? 38.658 -19.734 -19.899 1.00 31.25 220 ALA A N 1
ATOM 1637 C CA . ALA A 1 220 ? 38.889 -21.158 -19.805 1.00 31.25 220 ALA A CA 1
ATOM 1638 C C . ALA A 1 220 ? 39.028 -21.727 -18.387 1.00 31.25 220 ALA A C 1
ATOM 1640 O O . ALA A 1 220 ? 39.639 -21.158 -17.491 1.00 31.25 220 ALA A O 1
ATOM 1641 N N . ARG A 1 221 ? 38.522 -22.954 -18.279 1.00 31.92 221 ARG A N 1
ATOM 1642 C CA . ARG A 1 221 ? 3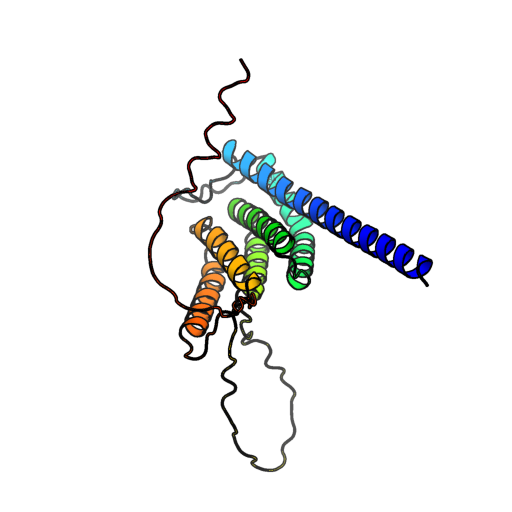8.939 -23.999 -17.350 1.00 31.92 221 ARG A CA 1
ATOM 1643 C C . ARG A 1 221 ? 40.461 -24.167 -17.391 1.00 31.92 221 ARG A C 1
ATOM 1645 O O . ARG A 1 221 ? 40.939 -24.761 -18.347 1.00 31.92 221 ARG A O 1
ATOM 1652 N N . GLU A 1 222 ? 41.162 -23.778 -16.332 1.00 29.61 222 GLU A N 1
ATOM 1653 C CA . GLU A 1 222 ? 42.391 -24.452 -15.902 1.00 29.61 222 GLU A CA 1
ATOM 1654 C C . GLU A 1 222 ? 42.460 -24.559 -14.373 1.00 29.61 222 GLU A C 1
ATOM 1656 O O . GLU A 1 222 ? 41.982 -23.725 -13.609 1.00 29.61 222 GLU A O 1
ATOM 1661 N N . THR A 1 223 ? 42.968 -25.710 -13.970 1.00 30.66 223 THR A N 1
ATOM 1662 C CA . THR A 1 223 ? 43.066 -26.313 -12.647 1.00 30.66 223 THR A CA 1
ATOM 1663 C C . THR A 1 223 ? 44.147 -25.694 -11.758 1.00 30.66 223 THR A C 1
ATOM 1665 O O . THR A 1 223 ? 45.162 -25.214 -12.244 1.00 30.66 223 THR A O 1
ATOM 1668 N N . SER A 1 224 ? 43.990 -25.944 -10.453 1.00 31.73 224 SER A N 1
ATOM 1669 C CA . SER A 1 224 ? 45.033 -26.097 -9.421 1.00 31.73 224 SER A CA 1
ATOM 1670 C C . SER A 1 224 ? 45.500 -24.859 -8.641 1.00 31.73 224 SER A C 1
ATOM 1672 O O . SER A 1 224 ? 46.105 -23.947 -9.177 1.00 31.73 224 SER A O 1
ATOM 1674 N N . GLY A 1 225 ? 45.247 -24.930 -7.324 1.00 32.19 225 GLY A N 1
ATOM 1675 C CA . GLY A 1 225 ? 46.076 -24.423 -6.228 1.00 32.19 225 GLY A CA 1
ATOM 1676 C C . GLY A 1 225 ? 46.436 -22.940 -6.227 1.00 32.19 225 GLY A C 1
ATOM 1677 O O . GLY A 1 225 ? 47.307 -22.522 -6.973 1.00 32.19 225 GLY A O 1
ATOM 1678 N N . HIS A 1 226 ? 45.913 -22.187 -5.263 1.00 36.62 226 HIS A N 1
ATOM 1679 C CA . HIS A 1 226 ? 46.703 -21.712 -4.121 1.00 36.62 226 HIS A CA 1
ATOM 1680 C C . HIS A 1 226 ? 45.817 -20.873 -3.197 1.00 36.62 226 HIS A C 1
ATOM 1682 O O . HIS A 1 226 ? 45.139 -19.931 -3.592 1.00 36.62 226 HIS A O 1
ATOM 1688 N N . TYR A 1 227 ? 45.817 -21.296 -1.942 1.00 37.62 227 TYR A N 1
ATOM 1689 C CA . TYR A 1 227 ? 45.220 -20.652 -0.790 1.00 37.62 227 TYR A CA 1
ATOM 1690 C C . TYR A 1 227 ? 46.181 -19.557 -0.329 1.00 37.62 227 TYR A C 1
ATOM 1692 O O . TYR A 1 227 ? 47.203 -19.913 0.234 1.00 37.62 227 TYR A O 1
ATOM 1700 N N . THR A 1 228 ? 45.882 -18.281 -0.582 1.00 44.94 228 THR A N 1
ATOM 1701 C CA . THR A 1 228 ? 46.391 -17.104 0.157 1.00 44.94 228 THR A CA 1
ATOM 1702 C C . THR A 1 228 ? 45.882 -15.837 -0.527 1.00 44.94 228 THR A C 1
ATOM 1704 O O . THR A 1 228 ? 46.361 -15.539 -1.610 1.00 44.94 228 THR A O 1
ATOM 1707 N N . ASP A 1 229 ? 44.913 -15.135 0.076 1.00 39.81 229 ASP A N 1
ATOM 1708 C CA . ASP A 1 229 ? 44.790 -13.655 0.030 1.00 39.81 229 ASP A CA 1
ATOM 1709 C C . ASP A 1 229 ? 43.576 -13.134 0.831 1.00 39.81 229 ASP A C 1
ATOM 1711 O O . ASP A 1 229 ? 42.842 -12.241 0.421 1.00 39.81 229 ASP A O 1
ATOM 1715 N N . PHE A 1 230 ? 43.366 -13.675 2.037 1.00 38.84 230 PHE A N 1
ATOM 1716 C CA . PHE A 1 230 ? 42.388 -13.143 3.005 1.00 38.84 230 PHE A CA 1
ATOM 1717 C C . PHE A 1 230 ? 43.019 -12.742 4.347 1.00 38.84 230 PHE A C 1
ATOM 1719 O O . PHE A 1 230 ? 42.336 -12.648 5.361 1.00 38.84 230 PHE A O 1
ATOM 1726 N N . HIS A 1 231 ? 44.327 -12.457 4.356 1.00 41.69 231 HIS A N 1
ATOM 1727 C CA . HIS A 1 231 ? 45.050 -12.027 5.562 1.00 41.69 231 HIS A CA 1
ATOM 1728 C C . HIS A 1 231 ? 45.599 -10.591 5.521 1.00 41.69 231 HIS A C 1
ATOM 1730 O O . HIS A 1 231 ? 46.152 -10.138 6.518 1.00 41.69 231 HIS A O 1
ATOM 1736 N N . ILE A 1 232 ? 45.408 -9.835 4.433 1.00 45.06 232 ILE A N 1
ATOM 1737 C CA . ILE A 1 232 ? 46.008 -8.491 4.298 1.00 45.06 232 ILE A CA 1
ATOM 1738 C C . ILE A 1 232 ? 45.079 -7.356 4.780 1.00 45.06 232 ILE A C 1
ATOM 1740 O O . ILE A 1 232 ? 45.560 -6.285 5.138 1.00 45.06 232 ILE A O 1
ATOM 1744 N N . LEU A 1 233 ? 43.769 -7.583 4.932 1.00 41.09 233 LEU A N 1
ATOM 1745 C CA . LEU A 1 233 ? 42.838 -6.531 5.388 1.00 41.09 233 LEU A CA 1
ATOM 1746 C C . LEU A 1 233 ? 42.538 -6.547 6.902 1.00 41.09 233 LEU A C 1
ATOM 1748 O O . LEU A 1 233 ? 41.804 -5.694 7.389 1.00 41.09 233 LEU A O 1
ATOM 1752 N N . SER A 1 234 ? 43.149 -7.462 7.666 1.00 41.91 234 SER A N 1
ATOM 1753 C CA . SER A 1 234 ? 42.999 -7.553 9.132 1.00 41.91 234 SER A CA 1
ATOM 1754 C C . SER A 1 234 ? 44.112 -6.843 9.924 1.00 41.91 234 SER A C 1
ATOM 1756 O O . SER A 1 234 ? 43.963 -6.665 11.131 1.00 41.91 234 SER A O 1
ATOM 1758 N N . SER A 1 235 ? 45.221 -6.440 9.295 1.00 44.44 235 SER A N 1
ATOM 1759 C CA . SER A 1 235 ? 46.405 -5.923 10.012 1.00 44.44 235 SER A CA 1
ATOM 1760 C C . SER A 1 235 ? 46.553 -4.398 10.023 1.00 44.44 235 SER A C 1
ATOM 1762 O O . SER A 1 235 ? 47.491 -3.897 10.634 1.00 44.44 235 SER A O 1
ATOM 1764 N N . LEU A 1 236 ? 45.627 -3.638 9.427 1.00 45.72 236 LEU A N 1
ATOM 1765 C CA . LEU A 1 236 ? 45.693 -2.167 9.399 1.00 45.72 236 LEU A CA 1
ATOM 1766 C C . LEU A 1 236 ? 44.821 -1.454 10.450 1.00 45.72 236 LEU A C 1
ATOM 1768 O O . LEU A 1 236 ? 44.768 -0.231 10.453 1.00 45.72 236 LEU A O 1
ATOM 1772 N N . ASN A 1 237 ? 44.201 -2.182 11.389 1.00 48.12 237 ASN A N 1
ATOM 1773 C CA . ASN A 1 237 ? 43.385 -1.588 12.464 1.00 48.12 237 ASN A CA 1
ATOM 1774 C C . ASN A 1 237 ? 43.984 -1.746 13.883 1.00 48.12 237 ASN A C 1
ATOM 1776 O O . ASN A 1 237 ? 43.261 -1.653 14.868 1.00 48.12 237 ASN A O 1
ATOM 1780 N N . SER A 1 238 ? 45.293 -2.009 14.008 1.00 47.69 238 SER A N 1
ATOM 1781 C CA . SER A 1 238 ? 45.968 -2.244 15.305 1.00 47.69 238 SER A CA 1
ATOM 1782 C C . SER A 1 238 ? 47.185 -1.336 15.577 1.00 47.69 238 SER A C 1
ATOM 1784 O O . SER A 1 238 ? 47.936 -1.599 16.515 1.00 47.69 238 SER A O 1
ATOM 1786 N N . GLN A 1 239 ? 47.411 -0.272 14.799 1.00 47.81 239 GLN A N 1
ATOM 1787 C CA . GLN A 1 239 ? 48.526 0.670 15.025 1.00 47.81 239 GLN A CA 1
ATOM 1788 C C . GLN A 1 239 ? 48.115 2.150 14.938 1.00 47.81 239 GLN A C 1
ATOM 1790 O O . GLN A 1 239 ? 48.822 2.974 14.367 1.00 47.81 239 GLN A O 1
ATOM 1795 N N . VAL A 1 240 ? 46.984 2.506 15.551 1.00 48.97 240 VAL A N 1
ATOM 1796 C CA . VAL A 1 240 ? 46.764 3.876 16.042 1.00 48.97 240 VAL A CA 1
ATOM 1797 C C . VAL A 1 240 ? 46.308 3.780 17.494 1.00 48.97 240 VAL A C 1
ATOM 1799 O O . VAL A 1 240 ? 45.122 3.662 17.795 1.00 48.97 240 VAL A O 1
ATOM 1802 N N . GLY A 1 241 ? 47.308 3.758 18.366 1.00 41.56 241 GLY A N 1
ATOM 1803 C CA . GLY A 1 241 ? 47.259 3.922 19.811 1.00 41.56 241 GLY A CA 1
ATOM 1804 C C . GLY A 1 241 ? 48.609 4.470 20.233 1.00 41.56 241 GLY A C 1
ATOM 1805 O O . GLY A 1 241 ? 49.616 3.873 19.788 1.00 41.56 241 GLY A O 1
#

Radius of gyration: 25.51 Å; chains: 1; bounding box: 73×50×67 Å

pLDDT: mean 75.4, std 24.06, range [28.66, 98.56]